Protein AF-A0A2V7JZN0-F1 (afdb_monomer_lite)

Foldseek 3Di:
DVVVVVLVVVLVVLLVVQVVPDPPPLVVSLVVSLVVSCVVCVVVDPPDDVVVCVVVVVVSSVVSVVVVVVVVVVQVVPDDDPDDDFADPVNVVVQVVQCPPVQLVLLQKGWDGAHNQLQKTKIKRFQDPSQADPVGFGDPSSQCSNCPCRVQVSLCSNQDDQKHKDWDDKDWADPDTHNGMDMFMHGDDPVNSVVLVVVCVPDQKDWDWDWDDDPNGTTMTTIMMMGGD

Radius of gyration: 22.26 Å; chains: 1; bounding box: 62×52×46 Å

Sequence (229 aa):
MFAGAIAGSLGGVLFLVVGRFLPARIWLRGLVFAGVCYVLATPGFRPARPLVFALFGPPFVAYALALATADEYLVRGRRSSIPSGPESWATRLTRWRFNFFPAYRGTGARITYIRHDWSEVHIRLPLSWRTRNYVGTIFGGSMYGAVDPVYMVMLIKLLGPGYAVWDKAAAVRFRRPGRSTLQAVFAIDAGTVAAIRDELARVPAVARDHRQDGVHRPARAERLTVLRA

Secondary structure (DSSP, 8-state):
-HHHHHHHHHHHHHHHHHTTTS-S-HHHHHHHHHHHHHHHHGGG-SS--HHHHHHHHHHHHHHHHHHHHHHHHHHHT--S-----S--HHHHHHHHHHHH-HHHHHTT-EEEEE-TTSSEEEEEE---TTTB-TTSSB-HHHHHHHHHHHHHHHHHHHH-TTEEEEEEEEEEE--S---S-EEEEEE--HHHHHHHHHHHTTSSEEEEEEEE--TTS-EEEEEEEEEE-

Structure (mmCIF, N/CA/C/O backbone):
data_AF-A0A2V7JZN0-F1
#
_entry.id   AF-A0A2V7JZN0-F1
#
loop_
_atom_site.group_PDB
_atom_site.id
_atom_site.type_symbol
_atom_site.label_atom_id
_atom_site.label_alt_id
_atom_site.label_comp_id
_atom_site.label_asym_id
_atom_site.label_entity_id
_atom_site.label_seq_id
_atom_site.pdbx_PDB_ins_code
_atom_site.Cartn_x
_atom_site.Cartn_y
_atom_site.Cartn_z
_atom_site.occupancy
_atom_site.B_iso_or_equiv
_atom_site.auth_seq_id
_atom_site.auth_comp_id
_atom_site.auth_asym_id
_atom_site.auth_atom_id
_atom_site.pdbx_PDB_model_num
ATOM 1 N N . MET A 1 1 ? 36.171 11.474 8.280 1.00 45.59 1 MET A N 1
ATOM 2 C CA . MET A 1 1 ? 35.230 10.437 7.787 1.00 45.59 1 MET A CA 1
ATOM 3 C C . MET A 1 1 ? 33.750 10.749 8.051 1.00 45.59 1 MET A C 1
ATOM 5 O O . MET A 1 1 ? 32.936 10.409 7.206 1.00 45.59 1 MET A O 1
ATOM 9 N N . PHE A 1 2 ? 33.375 11.455 9.128 1.00 41.50 2 PHE A N 1
ATOM 10 C CA . PHE A 1 2 ? 31.964 11.794 9.409 1.00 41.50 2 PHE A CA 1
ATOM 11 C C . PHE A 1 2 ? 31.324 12.825 8.456 1.00 41.50 2 PHE A C 1
ATOM 13 O O . PHE A 1 2 ? 30.151 12.694 8.119 1.00 41.50 2 PHE A O 1
ATOM 20 N N . ALA A 1 3 ? 32.087 13.803 7.955 1.00 45.44 3 ALA A N 1
ATOM 21 C CA . ALA A 1 3 ? 31.555 14.835 7.056 1.00 45.44 3 ALA A CA 1
ATOM 22 C C . ALA A 1 3 ? 31.040 14.269 5.715 1.00 45.44 3 ALA A C 1
ATOM 24 O O . ALA A 1 3 ? 30.003 14.702 5.221 1.00 45.44 3 ALA A O 1
ATOM 25 N N . GLY A 1 4 ? 31.713 13.252 5.161 1.00 45.06 4 GLY A N 1
ATOM 26 C CA . GLY A 1 4 ? 31.308 12.607 3.905 1.00 45.06 4 GLY A CA 1
ATOM 27 C C . GLY A 1 4 ? 30.030 11.771 4.033 1.00 45.06 4 GLY A C 1
ATOM 28 O O . GLY A 1 4 ? 29.196 11.787 3.134 1.00 45.06 4 GLY A O 1
ATOM 29 N N . ALA A 1 5 ? 29.828 11.101 5.172 1.00 47.41 5 ALA A N 1
ATOM 30 C CA . ALA A 1 5 ? 28.623 10.309 5.434 1.00 47.41 5 ALA A CA 1
ATOM 31 C C . ALA A 1 5 ? 27.380 11.193 5.638 1.00 47.41 5 ALA A C 1
ATOM 33 O O . ALA A 1 5 ? 26.296 10.872 5.148 1.00 47.41 5 ALA A O 1
ATOM 34 N N . ILE A 1 6 ? 27.544 12.338 6.309 1.00 55.78 6 ILE A N 1
ATOM 35 C CA . ILE A 1 6 ? 26.480 13.335 6.492 1.00 55.78 6 ILE A CA 1
ATOM 36 C C . ILE A 1 6 ? 26.140 14.001 5.151 1.00 55.78 6 ILE A C 1
ATOM 38 O O . ILE A 1 6 ? 24.966 14.089 4.796 1.00 55.78 6 ILE A O 1
ATOM 42 N N . ALA A 1 7 ? 27.150 14.380 4.359 1.00 56.41 7 ALA A N 1
ATOM 43 C CA . ALA A 1 7 ? 26.957 14.945 3.023 1.00 56.41 7 ALA A CA 1
ATOM 44 C C . ALA A 1 7 ? 26.289 13.953 2.052 1.00 56.41 7 ALA A C 1
ATOM 46 O O . ALA A 1 7 ? 25.385 14.337 1.314 1.00 56.41 7 ALA A O 1
ATOM 47 N N . GLY A 1 8 ? 26.668 12.670 2.091 1.00 55.50 8 GLY A N 1
ATOM 48 C CA . GLY A 1 8 ? 26.039 11.615 1.290 1.00 55.50 8 GLY A CA 1
ATOM 49 C C . GLY A 1 8 ? 24.591 11.336 1.699 1.00 55.50 8 GLY A C 1
ATOM 50 O O . GLY A 1 8 ? 23.728 11.178 0.838 1.00 55.50 8 GLY A O 1
ATOM 51 N N . SER A 1 9 ? 24.293 11.356 3.002 1.00 62.50 9 SER A N 1
ATOM 52 C CA . SER A 1 9 ? 22.931 11.160 3.524 1.00 62.50 9 SER A CA 1
ATOM 53 C C . SER A 1 9 ? 22.009 12.330 3.164 1.00 62.50 9 SER A C 1
ATOM 55 O O . SER A 1 9 ? 20.892 12.118 2.692 1.00 62.50 9 SER A O 1
ATOM 57 N N . LEU A 1 10 ? 22.491 13.569 3.320 1.00 66.56 10 LEU A N 1
ATOM 58 C CA . LEU A 1 10 ? 21.772 14.779 2.908 1.00 66.56 10 LEU A CA 1
ATOM 59 C C . LEU A 1 10 ? 21.599 14.837 1.385 1.00 66.56 10 LEU A C 1
ATOM 61 O O . LEU A 1 10 ? 20.517 15.172 0.908 1.00 66.56 10 LEU A O 1
ATOM 65 N N . GLY A 1 11 ? 22.623 14.438 0.628 1.00 63.66 11 GLY A N 1
ATOM 66 C CA . GLY A 1 11 ? 22.571 14.315 -0.826 1.00 63.66 11 GLY A CA 1
ATOM 67 C C . GLY A 1 11 ? 21.543 13.281 -1.292 1.00 63.66 11 GLY A C 1
ATOM 68 O O . GLY A 1 11 ? 20.708 13.579 -2.137 1.00 63.66 11 GLY A O 1
ATOM 69 N N . GLY A 1 12 ? 21.513 12.089 -0.694 1.00 63.09 12 GLY A N 1
ATOM 70 C CA . GLY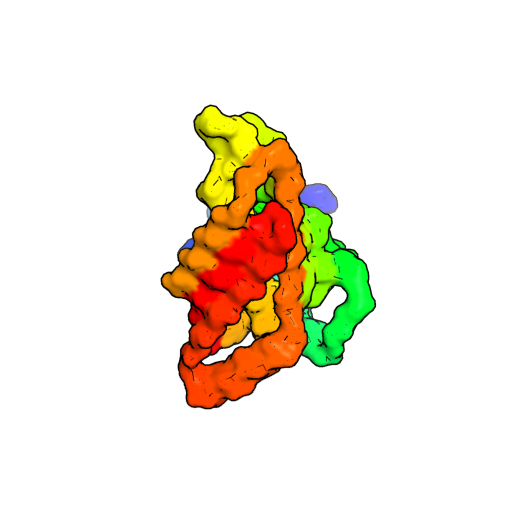 A 1 12 ? 20.521 11.063 -1.027 1.00 63.09 12 GLY A CA 1
ATOM 71 C C . GLY A 1 12 ? 19.082 11.514 -0.754 1.00 63.09 12 GLY A C 1
ATOM 72 O O . GLY A 1 12 ? 18.197 11.313 -1.587 1.00 63.09 12 GLY A O 1
ATOM 73 N N . VAL A 1 13 ? 18.842 12.188 0.377 1.00 70.19 13 VAL A N 1
ATOM 74 C CA . VAL A 1 13 ? 17.525 12.763 0.706 1.00 70.19 13 VAL A CA 1
ATOM 75 C C . VAL A 1 13 ? 17.145 13.861 -0.287 1.00 70.19 13 VAL A C 1
ATOM 77 O O . VAL A 1 13 ? 16.025 13.867 -0.795 1.00 70.19 13 VAL A O 1
ATOM 80 N N . LEU A 1 14 ? 18.078 14.752 -0.618 1.00 68.81 14 LEU A N 1
ATOM 81 C CA . LEU A 1 14 ? 17.860 15.825 -1.581 1.00 68.81 14 LEU A CA 1
ATOM 82 C C . LEU A 1 14 ? 17.571 15.278 -2.990 1.00 68.81 14 LEU A C 1
ATOM 84 O O . LEU A 1 14 ? 16.640 15.750 -3.637 1.00 68.81 14 LEU A O 1
ATOM 88 N N . PHE A 1 15 ? 18.276 14.234 -3.436 1.00 66.06 15 PHE A N 1
ATOM 89 C CA . PHE A 1 15 ? 18.008 13.554 -4.708 1.00 66.06 15 PHE A CA 1
ATOM 90 C C . PHE A 1 15 ? 16.605 12.932 -4.740 1.00 66.06 15 PHE A C 1
ATOM 92 O O . PHE A 1 15 ? 15.886 13.076 -5.729 1.00 66.06 15 PHE A O 1
ATOM 99 N N . LEU A 1 16 ? 16.174 12.292 -3.646 1.00 65.38 16 LEU A N 1
ATOM 100 C CA . LEU A 1 16 ? 14.829 11.718 -3.524 1.00 65.38 16 LEU A CA 1
ATOM 101 C C . LEU A 1 16 ? 13.725 12.787 -3.527 1.00 65.38 16 LEU A C 1
ATOM 103 O O . LEU A 1 16 ? 12.652 12.556 -4.086 1.00 65.38 16 LEU A O 1
ATOM 107 N N . VAL A 1 17 ? 13.973 13.949 -2.916 1.00 70.06 17 VAL A N 1
ATOM 108 C CA . VAL A 1 17 ? 13.022 15.072 -2.873 1.00 70.06 17 VAL A CA 1
ATOM 109 C C . VAL A 1 17 ? 12.923 15.755 -4.237 1.00 70.06 17 VAL A C 1
ATOM 111 O O . VAL A 1 17 ? 11.819 15.922 -4.752 1.00 70.06 17 VAL A O 1
ATOM 114 N N . VAL A 1 18 ? 14.060 16.085 -4.852 1.00 64.44 18 VAL A N 1
ATOM 115 C CA . VAL A 1 18 ? 14.134 16.713 -6.181 1.00 64.44 18 VAL A CA 1
ATOM 116 C C . VAL A 1 18 ? 13.572 15.770 -7.250 1.00 64.44 18 VAL A C 1
ATOM 118 O O . VAL A 1 18 ? 12.735 16.166 -8.059 1.00 64.44 18 VAL A O 1
ATOM 121 N N . GLY A 1 19 ? 13.915 14.481 -7.196 1.00 62.19 19 GLY A N 1
ATOM 122 C CA . GLY A 1 19 ? 13.407 13.456 -8.110 1.00 62.19 19 GLY A CA 1
ATOM 123 C C . GLY A 1 19 ? 11.888 13.254 -8.067 1.00 62.19 19 GLY A C 1
ATOM 124 O O . GLY A 1 19 ? 11.337 12.666 -8.997 1.00 62.19 19 GLY A O 1
ATOM 125 N N . ARG A 1 20 ? 11.195 13.760 -7.036 1.00 70.06 20 ARG A N 1
ATOM 126 C CA . ARG A 1 20 ? 9.732 13.672 -6.913 1.00 70.06 20 ARG A CA 1
ATOM 127 C C . ARG A 1 20 ? 8.978 14.653 -7.813 1.00 70.06 20 ARG A C 1
ATOM 129 O O . ARG A 1 20 ? 7.807 14.417 -8.087 1.00 70.06 20 ARG A O 1
ATOM 136 N N . PHE A 1 21 ? 9.648 15.706 -8.284 1.00 65.00 21 PHE A N 1
ATOM 137 C CA . PHE A 1 21 ? 9.061 16.757 -9.124 1.00 65.00 21 PHE A CA 1
ATOM 138 C C . PHE A 1 21 ? 9.584 16.755 -10.565 1.00 65.00 21 PHE A C 1
ATOM 140 O O . PHE A 1 21 ? 9.087 17.511 -11.395 1.00 65.00 21 PHE A O 1
ATOM 147 N N . LEU A 1 22 ? 10.568 15.905 -10.881 1.00 62.22 22 LEU A N 1
ATOM 148 C CA . LEU A 1 22 ? 11.155 15.818 -12.217 1.00 62.22 22 LEU A CA 1
ATOM 149 C C . LEU A 1 22 ? 10.677 14.589 -13.006 1.00 62.22 22 LEU A C 1
ATOM 151 O O . LEU A 1 22 ? 10.503 13.510 -12.422 1.00 62.22 22 LEU A O 1
ATOM 155 N N . PRO A 1 23 ? 10.529 14.714 -14.342 1.00 55.12 23 PRO A N 1
ATOM 156 C CA . PRO A 1 23 ? 10.111 13.620 -15.219 1.00 55.12 23 PRO A CA 1
ATOM 157 C C . PRO A 1 23 ? 11.056 12.413 -15.118 1.00 55.12 23 PRO A C 1
ATOM 159 O O . PRO A 1 23 ? 12.195 12.530 -14.663 1.00 55.12 23 PRO A O 1
ATOM 162 N N . ALA A 1 24 ? 10.598 11.237 -15.560 1.00 60.12 24 ALA A N 1
ATOM 163 C CA . ALA A 1 24 ? 11.295 9.947 -15.423 1.00 60.12 24 ALA A CA 1
ATOM 164 C C . ALA A 1 24 ? 12.644 9.832 -16.178 1.00 60.12 24 ALA A C 1
ATOM 166 O O . ALA A 1 24 ? 13.240 8.760 -16.230 1.00 60.12 24 ALA A O 1
ATOM 167 N N . ARG A 1 25 ? 13.159 10.925 -16.758 1.00 67.25 25 ARG A N 1
ATOM 168 C CA . ARG A 1 25 ? 14.448 10.954 -17.460 1.00 67.25 25 ARG A CA 1
ATOM 169 C C . ARG A 1 25 ? 15.590 11.064 -16.447 1.00 67.25 25 ARG A C 1
ATOM 171 O O . ARG A 1 25 ? 15.831 12.124 -15.872 1.00 67.25 25 ARG A O 1
ATOM 178 N N . ILE A 1 26 ? 16.299 9.956 -16.246 1.00 57.56 26 ILE A N 1
ATOM 179 C CA . ILE A 1 26 ? 17.283 9.770 -15.167 1.00 57.56 26 ILE A CA 1
ATOM 180 C C . ILE A 1 26 ? 18.464 10.757 -15.218 1.00 57.56 26 ILE A C 1
ATOM 182 O O . ILE A 1 26 ? 18.880 11.277 -14.184 1.00 57.56 26 ILE A O 1
ATOM 186 N N . TRP A 1 27 ? 18.919 11.115 -16.422 1.00 60.09 27 TRP A N 1
ATOM 187 C CA . TRP A 1 27 ? 19.993 12.092 -16.643 1.00 60.09 27 TRP A CA 1
ATOM 188 C C . TRP A 1 27 ? 19.624 13.509 -16.187 1.00 60.09 27 TRP A C 1
ATOM 190 O O . TRP A 1 27 ? 20.458 14.222 -15.634 1.00 60.09 27 TRP A O 1
ATOM 200 N N . LEU A 1 28 ? 18.354 13.900 -16.343 1.00 65.06 28 LEU A N 1
ATOM 201 C CA . LEU A 1 28 ? 17.871 15.216 -15.923 1.00 65.06 28 LEU A CA 1
ATOM 202 C C . LEU A 1 28 ? 17.844 15.334 -14.393 1.00 65.06 28 LEU A C 1
ATOM 204 O O . LEU A 1 28 ? 18.218 16.364 -13.840 1.00 65.06 28 LEU A O 1
ATOM 208 N N . ARG A 1 29 ? 17.463 14.254 -13.698 1.00 64.12 29 ARG A N 1
ATOM 209 C CA . ARG A 1 29 ? 17.488 14.189 -12.228 1.00 64.12 29 ARG A CA 1
ATOM 210 C C . ARG A 1 29 ? 18.912 14.305 -11.683 1.00 64.12 29 ARG A C 1
ATOM 212 O O . ARG A 1 29 ? 19.124 15.027 -10.713 1.00 64.12 29 ARG A O 1
ATOM 219 N N . GLY A 1 30 ? 19.875 13.649 -12.335 1.00 64.56 30 GLY A N 1
ATOM 220 C CA . GLY A 1 30 ? 21.299 13.762 -12.003 1.00 64.56 30 GLY A CA 1
ATOM 221 C C . GLY A 1 30 ? 21.841 15.185 -12.170 1.00 64.56 30 GLY A C 1
ATOM 222 O O . GLY A 1 30 ? 22.481 15.700 -11.257 1.00 64.56 30 GLY A O 1
ATOM 223 N N . LEU A 1 31 ? 21.525 15.849 -13.289 1.00 67.56 31 LEU A N 1
ATOM 224 C CA . LEU A 1 31 ? 21.956 17.228 -13.563 1.00 67.56 31 LEU A CA 1
ATOM 225 C C . LEU A 1 31 ? 21.383 18.238 -12.563 1.00 67.56 31 LEU A C 1
ATOM 227 O O . LEU A 1 31 ? 22.120 19.071 -12.036 1.00 67.56 31 LEU A O 1
ATOM 231 N N . VAL A 1 32 ? 20.083 18.154 -12.265 1.00 67.75 32 VAL A N 1
ATOM 232 C CA . VAL A 1 32 ? 19.443 19.080 -11.318 1.00 67.75 32 VAL A CA 1
ATOM 233 C C . VAL A 1 32 ? 19.965 18.866 -9.902 1.00 67.75 32 VAL A C 1
ATOM 235 O O . VAL A 1 32 ? 20.265 19.834 -9.209 1.00 67.75 32 VAL A O 1
ATOM 238 N N . PHE A 1 33 ? 20.149 17.616 -9.478 1.00 69.50 33 PHE A N 1
ATOM 239 C CA . PHE A 1 33 ? 20.752 17.317 -8.183 1.00 69.50 33 PHE A CA 1
ATOM 240 C C . PHE A 1 33 ? 22.180 17.866 -8.055 1.00 69.50 33 PHE A C 1
ATOM 242 O O . PHE A 1 33 ? 22.490 18.523 -7.061 1.00 69.50 33 PHE A O 1
ATOM 249 N N . ALA A 1 34 ? 23.019 17.673 -9.079 1.00 65.56 34 ALA A N 1
ATOM 250 C CA . ALA A 1 34 ? 24.371 18.227 -9.113 1.00 65.56 34 ALA A CA 1
ATOM 251 C C . ALA A 1 34 ? 24.366 19.764 -9.016 1.00 65.56 34 ALA A C 1
ATOM 253 O O . ALA A 1 34 ? 25.145 20.334 -8.251 1.00 65.56 34 ALA A O 1
ATOM 254 N N . GLY A 1 35 ? 23.442 20.431 -9.718 1.00 68.50 35 GLY A N 1
ATOM 255 C CA . GLY A 1 35 ? 23.261 21.883 -9.642 1.00 68.50 35 GLY A CA 1
ATOM 256 C C . GLY A 1 35 ? 22.852 22.373 -8.248 1.00 68.50 35 GLY A C 1
ATOM 257 O O . GLY A 1 35 ? 23.419 23.340 -7.745 1.00 68.50 35 GLY A O 1
ATOM 258 N N . VAL A 1 36 ? 21.920 21.686 -7.579 1.00 70.44 36 VAL A N 1
ATOM 259 C CA . VAL A 1 36 ? 21.480 22.069 -6.225 1.00 70.44 36 VAL A CA 1
ATOM 260 C C . VAL A 1 36 ? 22.587 21.843 -5.192 1.00 70.44 36 VAL A C 1
ATOM 262 O O . VAL A 1 36 ? 22.834 22.716 -4.361 1.00 70.44 36 VAL A O 1
ATOM 265 N N . CYS A 1 37 ? 23.299 20.714 -5.258 1.00 66.62 37 CYS A N 1
ATOM 266 C CA . CYS A 1 37 ? 24.458 20.465 -4.396 1.00 66.62 37 CYS A CA 1
ATOM 267 C C . CYS A 1 37 ? 25.550 21.525 -4.584 1.00 66.62 37 CYS A C 1
ATOM 269 O O . CYS A 1 37 ? 26.147 21.957 -3.600 1.00 66.62 37 CYS A O 1
ATOM 271 N N . TYR A 1 38 ? 25.777 21.978 -5.820 1.00 67.38 38 TYR A N 1
ATOM 272 C CA . TYR A 1 38 ? 26.733 23.041 -6.115 1.00 67.38 38 TYR A CA 1
ATOM 273 C C . TYR A 1 38 ? 26.340 24.365 -5.451 1.00 67.38 38 TYR A C 1
ATOM 275 O O . TYR A 1 38 ? 27.145 24.925 -4.710 1.00 67.38 38 TYR A O 1
ATOM 283 N N . VAL A 1 39 ? 25.091 24.812 -5.629 1.00 67.00 39 VAL A N 1
ATOM 284 C CA . VAL A 1 39 ? 24.577 26.061 -5.035 1.00 67.00 39 VAL A CA 1
ATOM 285 C C . VAL A 1 39 ? 24.638 26.031 -3.503 1.00 67.00 39 VAL A C 1
ATOM 287 O O . VAL A 1 39 ? 25.020 27.019 -2.874 1.00 67.00 39 VAL A O 1
ATOM 290 N N . LEU A 1 40 ? 24.315 24.889 -2.893 1.00 66.31 40 LEU A N 1
ATOM 291 C CA . LEU A 1 40 ? 24.383 24.713 -1.440 1.00 66.31 40 LEU A CA 1
ATOM 292 C C . LEU A 1 40 ? 25.822 24.662 -0.905 1.00 66.31 40 LEU A C 1
ATOM 294 O O . LEU A 1 40 ? 26.059 25.088 0.222 1.00 66.31 40 LEU A O 1
ATOM 298 N N . ALA A 1 41 ? 26.785 24.172 -1.692 1.00 63.06 41 ALA A N 1
ATOM 299 C CA . ALA A 1 41 ? 28.191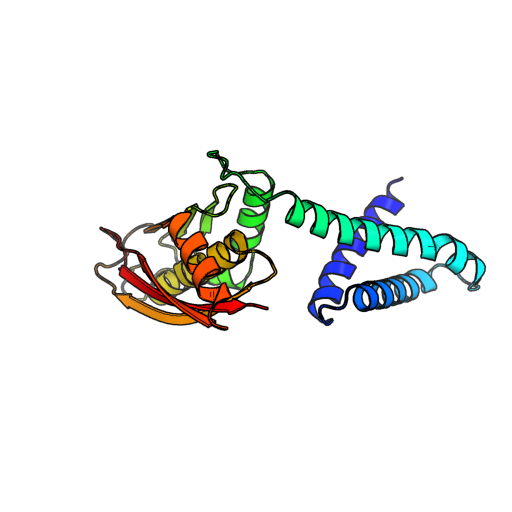 24.091 -1.293 1.00 63.06 41 ALA A CA 1
ATOM 300 C C . ALA A 1 41 ? 28.971 25.400 -1.532 1.00 63.06 41 ALA A C 1
ATOM 302 O O . ALA A 1 41 ? 29.955 25.664 -0.839 1.00 63.06 41 ALA A O 1
ATOM 303 N N . THR A 1 42 ? 28.537 26.250 -2.472 1.00 58.78 42 THR A N 1
ATOM 304 C CA . THR A 1 42 ? 29.224 27.505 -2.837 1.00 58.78 42 THR A CA 1
ATOM 305 C C . THR A 1 42 ? 29.448 28.545 -1.723 1.00 58.78 42 THR A C 1
ATOM 307 O O . THR A 1 42 ? 30.461 29.243 -1.804 1.00 58.78 42 THR A O 1
ATOM 310 N N . PRO A 1 43 ? 28.615 28.694 -0.670 1.00 56.62 43 PRO A N 1
ATOM 311 C CA . PRO A 1 43 ? 28.853 29.708 0.362 1.00 56.62 43 PRO A CA 1
ATOM 312 C C . PRO A 1 43 ? 30.119 29.463 1.199 1.00 56.62 43 PRO A C 1
ATOM 314 O O . PRO A 1 43 ? 30.644 30.408 1.781 1.00 56.62 43 PRO A O 1
ATOM 317 N N . GLY A 1 44 ? 30.620 28.220 1.254 1.00 57.12 44 GLY A N 1
ATOM 318 C CA . GLY A 1 44 ? 31.783 27.834 2.064 1.00 57.12 44 GLY A CA 1
ATOM 319 C C . GLY A 1 44 ? 33.147 27.983 1.377 1.00 57.12 44 GLY A C 1
ATOM 320 O O . GLY A 1 44 ? 34.171 27.860 2.041 1.00 57.12 44 GLY A O 1
ATOM 321 N N . PHE A 1 45 ? 33.186 28.257 0.068 1.00 54.84 45 PHE A N 1
ATOM 322 C CA . PHE A 1 45 ? 34.422 28.294 -0.723 1.00 54.84 45 PHE A CA 1
ATOM 323 C C . PHE A 1 45 ? 34.545 29.622 -1.477 1.00 54.84 45 PHE A C 1
ATOM 325 O O . PHE A 1 45 ? 34.202 29.723 -2.655 1.00 54.84 45 PHE A O 1
ATOM 332 N N . ARG A 1 46 ? 35.038 30.664 -0.797 1.00 56.03 46 ARG A N 1
ATOM 333 C CA . ARG A 1 46 ? 35.440 31.923 -1.444 1.00 56.03 46 ARG A CA 1
ATOM 334 C C . ARG A 1 46 ? 36.971 32.055 -1.436 1.00 56.03 46 ARG A C 1
ATOM 336 O O . ARG A 1 46 ? 37.555 31.919 -0.363 1.00 56.03 46 ARG A O 1
ATOM 343 N N . PRO A 1 47 ? 37.623 32.347 -2.581 1.00 54.81 47 PRO A N 1
ATOM 344 C CA . PRO A 1 47 ? 37.046 32.532 -3.919 1.00 54.81 47 PRO A CA 1
ATOM 345 C C . PRO A 1 47 ? 36.691 31.200 -4.610 1.00 54.81 47 PRO A C 1
ATOM 347 O O . PRO A 1 47 ? 37.336 30.176 -4.381 1.00 54.81 47 PRO A O 1
ATOM 350 N N . ALA A 1 48 ? 35.678 31.226 -5.483 1.00 55.19 48 ALA A N 1
ATOM 351 C CA . ALA A 1 48 ? 35.248 30.064 -6.257 1.00 55.19 48 ALA A CA 1
ATOM 352 C C . ALA A 1 48 ? 36.361 29.626 -7.224 1.00 55.19 48 ALA A C 1
ATOM 354 O O . ALA A 1 48 ? 36.743 30.370 -8.125 1.00 55.19 48 ALA A O 1
ATOM 355 N N . ARG A 1 49 ? 36.897 28.415 -7.035 1.00 63.31 49 ARG A N 1
ATOM 356 C CA . ARG A 1 49 ? 37.901 27.824 -7.930 1.00 63.31 49 ARG A CA 1
ATOM 357 C C . ARG A 1 49 ? 37.224 26.759 -8.806 1.00 63.31 49 ARG A C 1
ATOM 359 O O . ARG A 1 49 ? 36.824 25.731 -8.259 1.00 63.31 49 ARG A O 1
ATOM 366 N N . PRO A 1 50 ? 37.133 26.930 -10.140 1.00 57.84 50 PRO A N 1
ATOM 367 C CA . PRO A 1 50 ? 36.512 25.944 -11.043 1.00 57.84 50 PRO A CA 1
ATOM 368 C C . PRO A 1 50 ? 37.196 24.563 -11.001 1.00 57.84 50 PRO A C 1
ATOM 370 O O . PRO A 1 50 ? 36.598 23.547 -11.339 1.00 57.84 50 PRO A O 1
ATOM 373 N N . LEU A 1 51 ? 38.428 24.503 -10.491 1.00 59.22 51 LEU A N 1
ATOM 374 C CA . LEU A 1 51 ? 39.189 23.273 -10.266 1.00 59.22 51 LEU A CA 1
ATOM 375 C C . LEU A 1 51 ? 38.569 22.374 -9.172 1.00 59.22 51 LEU A C 1
ATOM 377 O O . LEU A 1 51 ? 38.613 21.153 -9.277 1.00 59.22 51 LEU A O 1
ATOM 381 N N . VAL A 1 52 ? 37.910 22.957 -8.162 1.00 56.03 52 VAL A N 1
ATOM 382 C CA . VAL A 1 52 ? 37.173 22.198 -7.131 1.00 56.03 52 VAL A CA 1
ATOM 383 C C . VAL A 1 52 ? 35.938 21.529 -7.744 1.00 56.03 52 VAL A C 1
ATOM 385 O O . VAL A 1 52 ? 35.616 20.391 -7.416 1.00 56.03 52 VAL A O 1
ATOM 388 N N . PHE A 1 53 ? 35.284 22.184 -8.704 1.00 55.00 53 PHE A N 1
ATOM 389 C CA . PHE A 1 53 ? 34.153 21.610 -9.432 1.00 55.00 53 PHE A CA 1
ATOM 390 C C . PHE A 1 53 ? 34.570 20.396 -10.274 1.00 55.00 53 PHE A C 1
ATOM 392 O O . PHE A 1 53 ? 33.911 19.358 -10.228 1.00 55.00 53 PHE A O 1
ATOM 399 N N . ALA A 1 54 ? 35.702 20.496 -10.977 1.00 61.28 54 ALA A N 1
ATOM 400 C CA . ALA A 1 54 ? 36.256 19.391 -11.757 1.00 61.28 54 ALA A CA 1
ATOM 401 C C . ALA A 1 54 ? 36.660 18.190 -10.881 1.00 61.28 54 ALA A C 1
ATOM 403 O O . ALA A 1 54 ? 36.518 17.047 -11.308 1.00 61.28 54 ALA A O 1
ATOM 404 N N . LEU A 1 55 ? 37.118 18.439 -9.648 1.00 60.81 55 LEU A N 1
ATOM 405 C CA . LEU A 1 55 ? 37.561 17.388 -8.731 1.00 60.81 55 LEU A CA 1
ATOM 406 C C . LEU A 1 55 ? 36.396 16.653 -8.046 1.00 60.81 55 LEU A C 1
ATOM 408 O O . LEU A 1 55 ? 36.461 15.442 -7.852 1.00 60.81 55 LEU A O 1
ATOM 412 N N . PHE A 1 56 ? 35.324 17.367 -7.685 1.00 57.66 56 PHE A N 1
ATOM 413 C CA . PHE A 1 56 ? 34.208 16.793 -6.923 1.00 57.66 56 PHE A CA 1
ATOM 414 C C . PHE A 1 56 ? 32.991 16.412 -7.778 1.00 57.66 56 PHE A C 1
ATOM 416 O O . PHE A 1 56 ? 32.241 15.525 -7.379 1.00 57.66 56 PHE A O 1
ATOM 423 N N . GLY A 1 57 ? 32.797 16.999 -8.963 1.00 63.19 57 GLY A N 1
ATOM 424 C CA . GLY A 1 57 ? 31.680 16.673 -9.860 1.00 63.19 57 GLY A CA 1
ATOM 425 C C . GLY A 1 57 ? 31.610 15.193 -10.280 1.00 63.19 57 GLY A C 1
ATOM 426 O O . GLY A 1 57 ? 30.550 14.578 -10.122 1.00 63.19 57 GLY A O 1
ATOM 427 N N . PRO A 1 58 ? 32.710 14.577 -10.757 1.00 73.12 58 PRO A N 1
ATOM 428 C CA . PRO A 1 58 ? 32.691 13.189 -11.218 1.00 73.12 58 PRO A CA 1
ATOM 429 C C . PRO A 1 58 ? 32.306 12.162 -10.131 1.00 73.12 58 PRO A C 1
ATOM 431 O O . PRO A 1 58 ? 31.465 11.311 -10.423 1.00 73.12 58 PRO A O 1
ATOM 434 N N . PRO A 1 59 ? 32.792 12.244 -8.871 1.00 63.03 59 PRO A N 1
ATOM 435 C CA . PRO A 1 59 ? 32.312 11.397 -7.772 1.00 63.03 59 PRO A CA 1
ATOM 436 C C . PRO A 1 59 ? 30.808 11.507 -7.489 1.00 63.03 59 PRO A C 1
ATOM 438 O O . PRO A 1 59 ? 30.166 10.493 -7.223 1.00 63.03 59 PRO A O 1
ATOM 441 N N . PHE A 1 60 ? 30.221 12.709 -7.566 1.00 60.28 60 PHE A N 1
ATOM 442 C CA . PHE A 1 60 ? 28.778 12.898 -7.357 1.00 60.28 60 PHE A CA 1
ATOM 443 C C . PHE A 1 60 ? 27.948 12.302 -8.499 1.00 60.28 60 PHE A C 1
ATOM 445 O O . PHE A 1 60 ? 26.916 11.678 -8.247 1.00 60.28 60 PHE A O 1
ATOM 452 N N . VAL A 1 61 ? 28.417 12.433 -9.744 1.00 66.38 61 VAL A N 1
ATOM 453 C CA . VAL A 1 61 ? 27.788 11.799 -10.914 1.00 66.38 61 VAL A CA 1
ATOM 454 C C . VAL A 1 61 ? 27.913 10.275 -10.839 1.00 66.38 61 VAL A C 1
ATOM 456 O O . VAL A 1 61 ? 26.925 9.574 -11.046 1.00 66.38 61 VAL A O 1
ATOM 459 N N . ALA A 1 62 ? 29.085 9.755 -10.466 1.00 71.25 62 ALA A N 1
ATOM 460 C CA . ALA A 1 62 ? 29.309 8.326 -10.268 1.00 71.25 62 ALA A CA 1
ATOM 461 C C . ALA A 1 62 ? 28.440 7.760 -9.134 1.00 71.25 62 ALA A C 1
ATOM 463 O O . ALA A 1 62 ? 27.856 6.693 -9.291 1.00 71.25 62 ALA A O 1
ATOM 464 N N . TYR A 1 63 ? 28.284 8.489 -8.025 1.00 63.12 63 TYR A N 1
ATOM 465 C CA . TYR A 1 63 ? 27.411 8.096 -6.917 1.00 63.12 63 TYR A CA 1
ATOM 466 C C . TYR A 1 63 ? 25.928 8.086 -7.317 1.00 63.12 63 TYR A C 1
ATOM 468 O O . TYR A 1 63 ? 25.205 7.143 -6.995 1.00 63.12 63 TYR A O 1
ATOM 476 N N . ALA A 1 64 ? 25.475 9.090 -8.075 1.00 56.56 64 ALA A N 1
ATOM 477 C CA . ALA A 1 64 ? 24.114 9.131 -8.607 1.00 56.56 64 ALA A CA 1
ATOM 478 C C . ALA A 1 64 ? 23.848 7.988 -9.604 1.00 56.56 64 ALA A C 1
ATOM 480 O O . ALA A 1 64 ? 22.796 7.352 -9.540 1.00 56.56 64 ALA A O 1
ATOM 481 N N . LEU A 1 65 ? 24.811 7.677 -10.480 1.00 66.44 65 LEU A N 1
ATOM 482 C CA . LEU A 1 65 ? 24.748 6.532 -11.394 1.00 66.44 65 LEU A CA 1
ATOM 483 C C . LEU A 1 65 ? 24.796 5.193 -10.642 1.00 66.44 65 LEU A C 1
ATOM 485 O O . LEU A 1 65 ? 24.069 4.272 -11.001 1.00 66.44 65 LEU A O 1
ATOM 489 N N . ALA A 1 66 ? 25.587 5.077 -9.575 1.00 67.94 66 ALA A N 1
ATOM 490 C CA . ALA A 1 66 ? 25.653 3.880 -8.737 1.00 67.94 66 ALA A CA 1
ATOM 491 C C . ALA A 1 66 ? 24.334 3.629 -7.988 1.00 67.94 66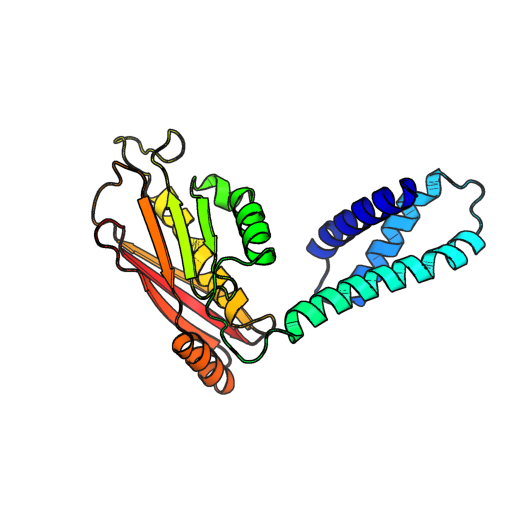 ALA A C 1
ATOM 493 O O . ALA A 1 66 ? 23.857 2.501 -7.945 1.00 67.94 66 ALA A O 1
ATOM 494 N N . LEU A 1 67 ? 23.694 4.673 -7.450 1.00 60.19 67 LEU A N 1
ATOM 495 C CA . LEU A 1 67 ? 22.366 4.555 -6.837 1.00 60.19 67 LEU A CA 1
ATOM 496 C C . LEU A 1 67 ? 21.281 4.220 -7.869 1.00 60.19 67 LEU A C 1
ATOM 498 O O . LEU A 1 67 ? 20.411 3.397 -7.594 1.00 60.19 67 LEU A O 1
ATOM 502 N N . ALA A 1 68 ? 21.349 4.822 -9.057 1.00 55.78 68 ALA A N 1
ATOM 503 C CA . ALA A 1 68 ? 20.431 4.540 -10.156 1.00 55.78 68 ALA A CA 1
ATOM 504 C C . ALA A 1 68 ? 20.554 3.093 -10.661 1.00 55.78 68 ALA A C 1
ATOM 506 O O . ALA A 1 68 ? 19.550 2.406 -10.834 1.00 55.78 68 ALA A O 1
ATOM 507 N N . THR A 1 69 ? 21.782 2.609 -10.844 1.00 58.22 69 THR A N 1
ATOM 508 C CA . THR A 1 69 ? 22.047 1.230 -11.271 1.00 58.22 69 THR A CA 1
ATOM 509 C C . THR A 1 69 ? 21.759 0.226 -10.161 1.00 58.22 69 THR A C 1
ATOM 511 O O . THR A 1 69 ? 21.266 -0.851 -10.464 1.00 58.22 69 THR A O 1
ATOM 514 N N . ALA A 1 70 ? 21.974 0.556 -8.884 1.00 57.81 70 ALA A N 1
ATOM 515 C CA . ALA A 1 70 ? 21.592 -0.305 -7.762 1.00 57.81 70 ALA A CA 1
ATOM 516 C C . ALA A 1 70 ? 20.068 -0.487 -7.656 1.00 57.81 70 ALA A C 1
ATOM 518 O O . ALA A 1 70 ? 19.607 -1.599 -7.397 1.00 57.81 70 ALA A O 1
ATOM 519 N N . ASP A 1 71 ? 19.282 0.568 -7.900 1.00 48.94 71 ASP A N 1
ATOM 520 C CA . ASP A 1 71 ? 17.818 0.474 -7.991 1.00 48.94 71 ASP A CA 1
ATOM 521 C C . ASP A 1 71 ? 17.406 -0.431 -9.165 1.00 48.94 71 ASP A C 1
ATOM 523 O O . ASP A 1 71 ? 16.589 -1.339 -9.006 1.00 48.94 71 ASP A O 1
ATOM 527 N N . GLU A 1 72 ? 18.067 -0.286 -10.318 1.00 51.56 72 GLU A N 1
ATOM 528 C CA . GLU A 1 72 ? 17.828 -1.124 -11.496 1.00 51.56 72 GLU A CA 1
ATOM 529 C C . GLU A 1 72 ? 18.244 -2.593 -11.275 1.00 51.56 72 GLU A C 1
ATOM 531 O O . GLU A 1 72 ? 17.493 -3.504 -11.620 1.00 51.56 72 GLU A O 1
ATOM 536 N N . TYR A 1 73 ? 19.380 -2.854 -10.620 1.00 48.47 73 TYR A N 1
ATOM 537 C CA . TYR A 1 73 ? 19.863 -4.195 -10.261 1.00 48.47 73 TYR A CA 1
ATOM 538 C C . TYR A 1 73 ? 18.940 -4.893 -9.250 1.00 48.47 73 TYR A C 1
ATOM 540 O O . TYR A 1 73 ? 18.606 -6.067 -9.432 1.00 48.47 73 TYR A O 1
ATOM 548 N N . LEU A 1 74 ? 18.459 -4.179 -8.223 1.00 50.62 74 LEU A N 1
ATOM 549 C CA . LEU A 1 74 ? 17.486 -4.702 -7.252 1.00 50.62 74 LEU A CA 1
ATOM 550 C C . LEU A 1 74 ? 16.116 -5.002 -7.883 1.00 50.62 74 LEU A C 1
ATOM 552 O O . LEU A 1 74 ? 15.355 -5.835 -7.374 1.00 50.62 74 LEU A O 1
ATOM 556 N N . VAL A 1 75 ? 15.787 -4.330 -8.986 1.00 47.47 75 VAL A N 1
ATOM 557 C CA . VAL A 1 75 ? 14.572 -4.570 -9.773 1.00 47.47 75 VAL A CA 1
ATOM 558 C C . VAL A 1 75 ? 14.767 -5.723 -10.768 1.00 47.47 75 VAL A C 1
ATOM 560 O O . VAL A 1 75 ? 13.853 -6.530 -10.948 1.00 47.47 75 VAL A O 1
ATOM 563 N N . ARG A 1 76 ? 15.954 -5.860 -11.375 1.00 45.94 76 ARG A N 1
ATOM 564 C CA . ARG A 1 76 ? 16.262 -6.872 -12.404 1.00 45.94 76 ARG A CA 1
ATOM 565 C C . ARG A 1 76 ? 16.547 -8.262 -11.828 1.00 45.94 76 ARG A C 1
ATOM 567 O O . ARG A 1 76 ? 16.190 -9.251 -12.462 1.00 45.94 76 ARG A O 1
ATOM 574 N N . GLY A 1 77 ? 17.090 -8.347 -10.610 1.00 38.47 77 GLY A N 1
ATOM 575 C CA . GLY A 1 77 ? 17.371 -9.608 -9.905 1.00 38.47 77 GLY A CA 1
ATOM 576 C C . GLY A 1 77 ? 16.143 -10.352 -9.359 1.00 38.47 77 GLY A C 1
ATOM 577 O O . GLY A 1 77 ? 16.288 -11.401 -8.744 1.00 38.47 77 GLY A O 1
ATOM 578 N N . ARG A 1 78 ? 14.924 -9.835 -9.566 1.00 46.62 78 ARG A N 1
ATOM 579 C CA . ARG A 1 78 ? 13.674 -10.411 -9.038 1.00 46.62 78 ARG A CA 1
ATOM 580 C C . ARG A 1 78 ? 12.835 -11.114 -10.110 1.00 46.62 78 ARG A C 1
ATOM 582 O O . ARG A 1 78 ? 11.607 -11.054 -10.085 1.00 46.62 78 ARG A O 1
ATOM 589 N N . ARG A 1 79 ? 13.490 -11.744 -11.088 1.00 45.72 79 ARG A N 1
ATOM 590 C CA . ARG A 1 79 ? 12.836 -12.631 -12.059 1.00 45.72 79 ARG A CA 1
ATOM 591 C C . ARG A 1 79 ? 13.058 -14.089 -11.648 1.00 45.72 79 ARG A C 1
ATOM 593 O O . ARG A 1 79 ? 14.168 -14.472 -11.306 1.00 45.72 79 ARG A O 1
ATOM 600 N N . SER A 1 80 ? 11.974 -14.864 -11.716 1.00 47.12 80 SER A N 1
ATOM 601 C CA . SER A 1 80 ? 11.921 -16.339 -11.719 1.00 47.12 80 SER A CA 1
ATOM 602 C C . SER A 1 80 ? 12.390 -17.086 -10.463 1.00 47.12 80 SER A C 1
ATOM 604 O O . SER A 1 80 ? 13.424 -17.740 -10.429 1.00 47.12 80 SER A O 1
ATOM 606 N N . SER A 1 81 ? 11.550 -17.023 -9.439 1.00 39.97 81 SER A N 1
ATOM 607 C CA . SER A 1 81 ? 11.029 -18.120 -8.600 1.00 39.97 81 SER A CA 1
ATOM 608 C C . SER A 1 81 ? 10.301 -17.399 -7.476 1.00 39.97 81 SER A C 1
ATOM 610 O O . SER A 1 81 ? 10.837 -16.426 -6.964 1.00 39.97 81 SER A O 1
ATOM 612 N N . ILE A 1 82 ? 9.055 -17.750 -7.156 1.00 45.44 82 ILE A N 1
ATOM 613 C CA . ILE A 1 82 ? 8.403 -17.196 -5.963 1.00 45.44 82 ILE A CA 1
ATOM 614 C C . ILE A 1 82 ? 9.075 -17.907 -4.798 1.00 45.44 82 ILE A C 1
ATOM 616 O O . ILE A 1 82 ? 8.802 -19.094 -4.603 1.00 45.44 82 ILE A O 1
ATOM 620 N N . PRO A 1 83 ? 9.973 -17.264 -4.036 1.00 44.78 83 PRO A N 1
ATOM 621 C CA . PRO A 1 83 ? 10.426 -17.883 -2.814 1.00 44.78 83 PRO A CA 1
ATOM 622 C C . PRO A 1 83 ? 9.198 -17.961 -1.897 1.00 44.78 83 PRO A C 1
ATOM 624 O O . PRO A 1 83 ? 8.291 -17.124 -1.929 1.00 44.78 83 PRO A O 1
ATOM 627 N N . SER A 1 84 ? 9.101 -19.003 -1.091 1.00 52.69 84 SER A N 1
ATOM 628 C CA . SER A 1 84 ? 8.137 -19.064 0.001 1.00 52.69 84 SER A CA 1
ATOM 629 C C . SER A 1 84 ? 8.878 -18.777 1.293 1.00 52.69 84 SER A C 1
ATOM 631 O O . SER A 1 84 ? 9.777 -19.530 1.654 1.00 52.69 84 SER A O 1
ATOM 633 N N . GLY A 1 85 ? 8.554 -17.673 1.972 1.00 59.03 85 GLY A N 1
ATOM 634 C CA . GLY A 1 85 ? 9.324 -17.255 3.143 1.00 59.03 85 GLY A CA 1
ATOM 635 C C . GLY A 1 85 ? 8.781 -16.025 3.884 1.00 59.03 85 GLY A C 1
ATOM 636 O O . GLY A 1 85 ? 7.946 -15.294 3.337 1.00 59.03 85 GLY A O 1
ATOM 637 N N . PRO A 1 86 ? 9.250 -15.801 5.128 1.00 74.50 86 PRO A N 1
ATOM 638 C CA . PRO A 1 86 ? 8.829 -14.704 6.008 1.00 74.50 86 PRO A CA 1
ATOM 639 C C . PRO A 1 86 ? 9.184 -13.308 5.452 1.00 74.50 86 PRO A C 1
ATOM 641 O O . PRO A 1 86 ? 9.759 -13.181 4.372 1.00 74.50 86 PRO A O 1
ATOM 644 N N . GLU A 1 87 ? 8.811 -12.237 6.171 1.00 82.19 87 GLU A N 1
ATOM 645 C CA . GLU A 1 87 ? 9.133 -10.856 5.763 1.00 82.19 87 GLU A CA 1
ATOM 646 C C . GLU A 1 87 ? 10.638 -10.690 5.482 1.00 82.19 87 GLU A C 1
ATOM 648 O O . GLU A 1 87 ? 11.473 -11.099 6.293 1.00 82.19 87 GLU A O 1
ATOM 653 N N . SER A 1 88 ? 10.985 -10.005 4.391 1.00 85.31 88 SER A N 1
ATOM 654 C CA . SER A 1 88 ? 12.363 -9.590 4.132 1.00 85.31 88 SER A CA 1
ATOM 655 C C . SER A 1 88 ? 12.668 -8.253 4.811 1.00 85.31 88 SER A C 1
ATOM 657 O O . SER A 1 88 ? 11.775 -7.507 5.222 1.00 85.31 88 SER A O 1
ATOM 659 N N . TRP A 1 89 ? 13.948 -7.893 4.903 1.00 82.19 89 TRP A N 1
ATOM 660 C CA . TRP A 1 89 ? 14.346 -6.597 5.463 1.00 82.19 89 TRP A CA 1
ATOM 661 C C . TRP A 1 89 ? 13.775 -5.414 4.658 1.00 82.19 89 TRP A C 1
ATOM 663 O O . TRP A 1 89 ? 13.298 -4.431 5.227 1.00 82.19 89 TRP A O 1
ATOM 673 N N . ALA A 1 90 ? 13.715 -5.552 3.330 1.00 82.56 90 ALA A N 1
ATOM 674 C CA . ALA A 1 90 ? 13.114 -4.559 2.445 1.00 82.56 90 ALA A CA 1
ATOM 675 C C . ALA A 1 90 ? 11.603 -4.390 2.694 1.00 82.56 90 ALA A C 1
ATOM 677 O O . ALA A 1 90 ? 11.099 -3.259 2.715 1.00 82.56 90 ALA A O 1
ATOM 678 N N . THR A 1 91 ? 10.863 -5.487 2.908 1.00 87.06 91 THR A N 1
ATOM 679 C CA . THR A 1 91 ? 9.424 -5.396 3.198 1.00 87.06 91 THR A CA 1
ATOM 680 C C . THR A 1 91 ? 9.151 -4.873 4.603 1.00 87.06 91 THR A C 1
ATOM 682 O O . THR A 1 91 ? 8.237 -4.068 4.766 1.00 87.06 91 THR A O 1
ATOM 685 N N . ARG A 1 92 ? 10.008 -5.173 5.588 1.00 85.81 92 ARG A N 1
ATOM 686 C CA . ARG A 1 92 ? 9.974 -4.536 6.919 1.00 85.81 92 ARG A CA 1
ATOM 687 C C . ARG A 1 92 ? 10.157 -3.023 6.846 1.00 85.81 92 ARG A C 1
ATOM 689 O O . ARG A 1 92 ? 9.363 -2.285 7.430 1.00 85.81 92 ARG A O 1
ATOM 696 N N . LEU A 1 93 ? 11.158 -2.547 6.103 1.00 86.94 93 LEU A N 1
ATOM 697 C CA . LEU A 1 93 ? 11.374 -1.112 5.908 1.00 86.94 93 LEU A CA 1
ATOM 698 C C . LEU A 1 93 ? 10.181 -0.462 5.197 1.00 86.94 93 LEU A C 1
ATOM 700 O O . LEU A 1 93 ? 9.726 0.614 5.581 1.00 86.94 93 LEU A O 1
ATOM 704 N N . THR A 1 94 ? 9.627 -1.134 4.188 1.00 87.81 94 THR A N 1
ATOM 705 C CA . THR A 1 94 ? 8.457 -0.633 3.461 1.00 87.81 94 THR A CA 1
ATOM 706 C C . THR A 1 94 ? 7.217 -0.575 4.352 1.00 87.81 94 THR A C 1
ATOM 708 O O . THR A 1 94 ? 6.510 0.431 4.349 1.00 87.81 94 THR A O 1
ATOM 711 N N . ARG A 1 95 ? 6.995 -1.594 5.188 1.00 90.31 95 ARG A N 1
ATOM 712 C CA . ARG A 1 95 ? 5.936 -1.615 6.202 1.00 90.31 95 ARG A CA 1
ATOM 713 C C . ARG A 1 95 ? 6.050 -0.425 7.150 1.00 90.31 95 ARG A C 1
ATOM 715 O O . ARG A 1 95 ? 5.046 0.226 7.434 1.00 90.31 95 ARG A O 1
ATOM 722 N N . TRP A 1 96 ? 7.261 -0.106 7.607 1.00 88.56 96 TRP A N 1
ATOM 723 C CA . TRP A 1 96 ? 7.510 1.113 8.377 1.00 88.56 96 TRP A CA 1
ATOM 724 C C . TRP A 1 96 ? 7.124 2.358 7.573 1.00 88.56 96 TRP A C 1
ATOM 726 O O . TRP A 1 96 ? 6.266 3.113 8.017 1.00 88.56 96 TRP A O 1
ATOM 736 N N . ARG A 1 97 ? 7.646 2.535 6.356 1.00 87.50 97 ARG A N 1
ATOM 737 C CA . ARG A 1 97 ? 7.326 3.697 5.506 1.00 87.50 97 ARG A CA 1
ATOM 738 C C . ARG A 1 97 ? 5.819 3.901 5.314 1.00 87.50 97 ARG A C 1
ATOM 740 O O . ARG A 1 97 ? 5.345 5.016 5.500 1.00 87.50 97 ARG A O 1
ATOM 747 N N . PHE A 1 98 ? 5.063 2.844 5.019 1.00 87.38 98 PHE A N 1
ATOM 748 C CA . PHE A 1 98 ? 3.603 2.925 4.886 1.00 87.38 98 PHE A CA 1
ATOM 749 C C . PHE A 1 98 ? 2.913 3.322 6.195 1.00 87.38 98 PHE A C 1
ATOM 751 O O . PHE A 1 98 ? 2.046 4.189 6.191 1.00 87.38 98 PHE A O 1
ATOM 758 N N . ASN A 1 99 ? 3.330 2.757 7.331 1.00 88.50 99 ASN A N 1
ATOM 759 C CA . ASN A 1 99 ? 2.753 3.083 8.641 1.00 88.50 99 ASN A CA 1
ATOM 760 C C . ASN A 1 99 ? 3.039 4.528 9.110 1.00 88.50 99 ASN A C 1
ATOM 762 O O . ASN A 1 99 ? 2.350 5.040 10.002 1.00 88.50 99 ASN A O 1
ATOM 766 N N . PHE A 1 100 ? 4.050 5.186 8.536 1.00 85.44 100 PHE A N 1
ATOM 767 C CA . PHE A 1 100 ? 4.361 6.599 8.783 1.00 85.44 100 PHE A CA 1
ATOM 768 C C . PHE A 1 100 ? 3.861 7.538 7.686 1.00 85.44 100 PHE A C 1
ATOM 770 O O . PHE A 1 100 ? 3.810 8.745 7.914 1.00 85.44 100 PHE A O 1
ATOM 777 N N . PHE A 1 101 ? 3.452 7.014 6.530 1.00 86.50 101 PHE A N 1
ATOM 778 C CA . PHE A 1 101 ? 2.927 7.831 5.446 1.00 86.50 101 PHE A CA 1
ATOM 779 C C . PHE A 1 101 ? 1.648 8.558 5.901 1.00 86.50 101 PHE A C 1
ATOM 781 O O . PHE A 1 101 ? 0.702 7.884 6.322 1.00 86.50 101 PHE A O 1
ATOM 788 N N . PRO A 1 102 ? 1.582 9.904 5.829 1.00 87.25 102 PRO A N 1
ATOM 789 C CA . PRO A 1 102 ? 0.497 10.675 6.437 1.00 87.25 102 PRO A CA 1
ATOM 790 C C . PRO A 1 102 ? -0.904 10.247 5.998 1.00 87.25 102 PRO A C 1
ATOM 792 O O . PRO A 1 102 ? -1.782 10.115 6.848 1.00 87.25 102 PRO A O 1
ATOM 795 N N . ALA A 1 103 ? -1.103 9.955 4.708 1.00 86.19 103 ALA A N 1
ATOM 796 C CA . ALA A 1 103 ? -2.415 9.560 4.198 1.00 86.19 103 ALA A CA 1
ATOM 797 C C . ALA A 1 103 ? -2.865 8.206 4.767 1.00 86.19 103 ALA A C 1
ATOM 799 O O . ALA A 1 103 ? -3.971 8.091 5.288 1.00 86.19 103 ALA A O 1
ATOM 800 N N . TYR A 1 104 ? -1.984 7.198 4.760 1.00 87.69 104 TYR A N 1
ATOM 801 C CA . TYR A 1 104 ? -2.320 5.877 5.296 1.00 87.69 104 TYR A CA 1
ATOM 802 C C . TYR A 1 104 ? -2.470 5.913 6.819 1.00 87.69 104 TYR A C 1
ATOM 804 O O . TYR A 1 104 ? -3.415 5.355 7.372 1.00 87.69 104 TYR A O 1
ATOM 812 N N . ARG A 1 105 ? -1.601 6.653 7.515 1.00 88.88 105 ARG A N 1
ATOM 813 C CA . ARG A 1 105 ? -1.697 6.860 8.965 1.00 88.88 105 ARG A CA 1
ATOM 814 C C . ARG A 1 105 ? -2.986 7.587 9.365 1.00 88.88 105 ARG A C 1
ATOM 816 O O . ARG A 1 105 ? -3.519 7.305 10.438 1.00 88.88 105 ARG A O 1
ATOM 823 N N . GLY A 1 106 ? -3.490 8.483 8.513 1.00 89.56 106 GLY A N 1
ATOM 824 C CA . GLY A 1 106 ? -4.762 9.186 8.693 1.00 89.56 106 GLY A CA 1
ATOM 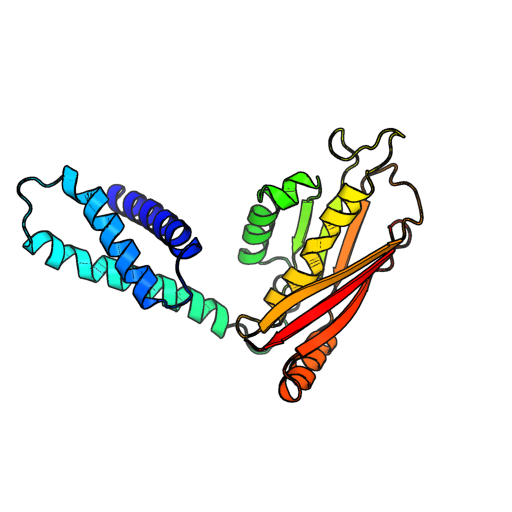825 C C . GLY A 1 106 ? -5.973 8.252 8.758 1.00 89.56 106 GLY A C 1
ATOM 826 O O . GLY A 1 106 ? -6.926 8.542 9.472 1.00 89.56 106 GLY A O 1
ATOM 827 N N . THR A 1 107 ? -5.905 7.081 8.118 1.00 90.19 107 THR A N 1
ATOM 828 C CA . THR A 1 107 ? -6.965 6.055 8.191 1.00 90.19 107 THR A CA 1
ATOM 829 C C . THR A 1 107 ? -7.049 5.379 9.565 1.00 90.19 107 THR A C 1
ATOM 831 O O . THR A 1 107 ? -8.070 4.788 9.911 1.00 90.19 107 THR A O 1
ATOM 834 N N . GLY A 1 108 ? -5.967 5.445 10.352 1.00 89.75 108 GLY A N 1
ATOM 835 C CA . GLY A 1 108 ? -5.799 4.727 11.615 1.00 89.75 108 GLY A CA 1
ATOM 836 C C . GLY A 1 108 ? -5.387 3.258 11.467 1.00 89.75 108 GLY A C 1
ATOM 837 O O . GLY A 1 108 ? -5.118 2.603 12.478 1.00 89.75 108 GLY A O 1
ATOM 838 N N . ALA A 1 109 ? -5.287 2.742 10.240 1.00 90.69 109 ALA A N 1
ATOM 839 C CA . ALA A 1 109 ? -4.811 1.393 9.973 1.00 90.69 109 ALA A CA 1
ATOM 840 C C . ALA A 1 109 ? -3.294 1.264 10.142 1.00 90.69 109 ALA A C 1
ATOM 842 O O . ALA A 1 109 ? -2.533 2.233 10.091 1.00 90.69 109 ALA A O 1
ATOM 843 N N . ARG A 1 110 ? -2.840 0.027 10.345 1.00 89.69 110 ARG A N 1
ATOM 844 C CA . ARG A 1 110 ? -1.425 -0.341 10.370 1.00 89.69 110 ARG A CA 1
ATOM 845 C C . ARG A 1 110 ? -1.210 -1.621 9.586 1.00 89.69 110 ARG A C 1
ATOM 847 O O . ARG A 1 110 ? -1.905 -2.603 9.824 1.00 89.69 110 ARG A O 1
ATOM 854 N N . ILE A 1 111 ? -0.210 -1.632 8.716 1.00 92.00 111 ILE A N 1
ATOM 855 C CA . ILE A 1 111 ? 0.287 -2.856 8.090 1.00 92.00 111 ILE A CA 1
ATOM 856 C C . ILE A 1 111 ? 1.088 -3.630 9.141 1.00 92.00 111 ILE A C 1
ATOM 858 O O . ILE A 1 111 ? 2.014 -3.081 9.755 1.00 92.00 111 ILE A O 1
ATOM 862 N N . THR A 1 112 ? 0.714 -4.887 9.369 1.00 88.44 112 THR A N 1
ATOM 863 C CA . THR A 1 112 ? 1.340 -5.787 10.349 1.00 88.44 112 THR A CA 1
ATOM 864 C C . THR A 1 112 ? 2.307 -6.763 9.710 1.00 88.44 112 THR A C 1
ATOM 866 O O . THR A 1 112 ? 3.289 -7.110 10.358 1.00 88.44 112 THR A O 1
ATOM 869 N N . TYR A 1 113 ? 2.063 -7.151 8.459 1.00 88.75 113 TYR A N 1
ATOM 870 C CA . TYR A 1 113 ? 2.880 -8.124 7.744 1.00 88.75 113 TYR A CA 1
ATOM 871 C C . TYR A 1 113 ? 2.895 -7.836 6.239 1.00 88.75 113 TYR A C 1
ATOM 873 O O . TYR A 1 113 ? 1.855 -7.498 5.671 1.00 88.75 113 TYR A O 1
ATOM 881 N N . ILE A 1 114 ? 4.062 -7.964 5.605 1.00 90.31 114 ILE A N 1
ATOM 882 C CA . ILE A 1 114 ? 4.221 -7.968 4.143 1.00 90.31 114 ILE A CA 1
ATOM 883 C C . ILE A 1 114 ? 5.150 -9.122 3.753 1.00 90.31 114 ILE A C 1
ATOM 885 O O . ILE A 1 114 ? 6.354 -9.087 4.054 1.00 90.31 114 ILE A O 1
ATOM 889 N N . ARG A 1 115 ? 4.616 -10.110 3.029 1.00 88.31 115 ARG A N 1
ATOM 890 C CA . ARG A 1 115 ? 5.408 -11.214 2.475 1.00 88.31 115 ARG A CA 1
ATOM 891 C C . ARG A 1 115 ? 6.473 -10.670 1.528 1.00 88.31 115 ARG A C 1
ATOM 893 O O . ARG A 1 115 ? 6.256 -9.674 0.842 1.00 88.31 115 ARG A O 1
ATOM 900 N N . HIS A 1 116 ? 7.652 -11.285 1.512 1.00 86.00 116 HIS A N 1
ATOM 901 C CA . HIS A 1 116 ? 8.825 -10.764 0.796 1.00 86.00 116 HIS A CA 1
ATOM 902 C C . HIS A 1 116 ? 8.595 -10.517 -0.715 1.00 86.00 116 HIS A C 1
ATOM 904 O O . HIS A 1 116 ? 9.241 -9.641 -1.297 1.00 86.00 116 HIS A O 1
ATOM 910 N N . ASP A 1 117 ? 7.677 -11.262 -1.328 1.00 84.50 117 ASP A N 1
ATOM 911 C CA . ASP A 1 117 ? 7.264 -11.203 -2.733 1.00 84.50 117 ASP A CA 1
ATOM 912 C C . ASP A 1 117 ? 6.024 -10.328 -2.982 1.00 84.50 117 ASP A C 1
ATOM 914 O O . ASP A 1 117 ? 5.649 -10.157 -4.134 1.00 84.50 117 ASP A O 1
ATOM 918 N N . TRP A 1 118 ? 5.414 -9.748 -1.941 1.00 89.00 118 TRP A N 1
ATOM 919 C CA . TRP A 1 118 ? 4.161 -8.980 -2.001 1.00 89.00 118 TRP A CA 1
ATOM 920 C C . TRP A 1 118 ? 2.904 -9.773 -2.372 1.00 89.00 118 TRP A C 1
ATOM 922 O O . TRP A 1 118 ? 1.854 -9.157 -2.555 1.00 89.00 118 TRP A O 1
ATOM 932 N N . SER A 1 119 ? 2.962 -11.108 -2.431 1.00 89.19 119 SER A N 1
ATOM 933 C CA . SER A 1 119 ? 1.758 -11.908 -2.695 1.00 89.19 119 SER A CA 1
ATOM 934 C C . SER A 1 119 ? 0.790 -11.906 -1.516 1.00 89.19 119 SER A C 1
ATOM 936 O O . SER A 1 119 ? -0.387 -12.181 -1.716 1.00 89.19 119 SER A O 1
ATOM 938 N N . GLU A 1 120 ? 1.241 -11.522 -0.316 1.00 88.75 120 GLU A N 1
ATOM 939 C CA . GLU A 1 120 ? 0.400 -11.441 0.876 1.00 88.75 120 GLU A CA 1
ATOM 940 C C . GLU A 1 120 ? 0.716 -10.216 1.751 1.00 88.75 120 GLU A C 1
ATOM 942 O O . GLU A 1 120 ? 1.879 -9.919 2.050 1.00 88.75 120 GLU A O 1
ATOM 947 N N . VAL A 1 121 ? -0.330 -9.508 2.190 1.00 90.56 121 VAL A N 1
ATOM 948 C CA . VAL A 1 121 ? -0.248 -8.335 3.075 1.00 90.56 121 VAL A CA 1
ATOM 949 C C . VAL A 1 121 ? -1.305 -8.433 4.167 1.00 90.56 121 VAL A C 1
ATOM 951 O O . VAL A 1 121 ? -2.472 -8.707 3.893 1.00 90.56 121 VAL A O 1
ATOM 954 N N . HIS A 1 122 ? -0.920 -8.180 5.418 1.00 89.44 122 HIS A N 1
ATOM 955 C CA . HIS A 1 122 ? -1.854 -8.119 6.546 1.00 89.44 122 HIS A CA 1
ATOM 956 C C . HIS A 1 122 ? -1.921 -6.713 7.113 1.00 89.44 122 HIS A C 1
ATOM 958 O O . HIS A 1 122 ? -0.899 -6.046 7.307 1.00 89.44 122 HIS A O 1
ATOM 964 N N . ILE A 1 123 ? -3.129 -6.293 7.461 1.00 89.56 123 ILE A N 1
ATOM 965 C CA . ILE A 1 123 ? -3.382 -5.015 8.114 1.00 89.56 123 ILE A CA 1
ATOM 966 C C . ILE A 1 123 ? -4.236 -5.212 9.362 1.00 89.56 123 ILE A C 1
ATOM 968 O O . ILE A 1 123 ? -5.039 -6.142 9.461 1.00 89.56 123 ILE A O 1
ATOM 972 N N . ARG A 1 124 ? -4.120 -4.266 10.289 1.00 87.12 124 ARG A N 1
ATOM 973 C CA . ARG A 1 124 ? -5.018 -4.108 11.430 1.00 87.12 124 ARG A CA 1
ATOM 974 C C . ARG A 1 124 ? -5.550 -2.685 11.509 1.00 87.12 124 ARG A C 1
ATOM 976 O O . ARG A 1 124 ? -4.808 -1.730 11.289 1.00 87.12 124 ARG A O 1
ATOM 983 N N . LEU A 1 125 ? -6.806 -2.549 11.902 1.00 88.75 125 LEU A N 1
ATOM 984 C CA . LEU A 1 125 ? -7.489 -1.289 12.148 1.00 88.75 125 LEU A CA 1
ATOM 985 C C . LEU A 1 125 ? -8.066 -1.320 13.571 1.00 88.75 125 LEU A C 1
ATOM 987 O O . LEU A 1 125 ? -9.131 -1.901 13.790 1.00 88.75 125 LEU A O 1
ATOM 991 N N . PRO A 1 126 ? -7.349 -0.770 14.567 1.00 86.56 126 PRO A N 1
ATOM 992 C CA . PRO A 1 126 ? -7.830 -0.738 15.940 1.00 86.56 126 PRO A CA 1
ATOM 993 C C . PRO A 1 126 ? -9.015 0.216 16.092 1.00 86.56 126 PRO A C 1
ATOM 995 O O . PRO A 1 126 ? -9.050 1.276 15.462 1.00 86.56 126 PRO A O 1
ATOM 998 N N . LEU A 1 127 ? -9.950 -0.125 16.981 1.00 85.25 127 LEU A N 1
ATOM 999 C CA . LEU A 1 127 ? -10.945 0.829 17.466 1.00 85.25 127 LEU A CA 1
ATOM 1000 C C . LEU A 1 127 ? -10.243 1.802 18.422 1.00 85.25 127 LEU A C 1
ATOM 1002 O O . LEU A 1 127 ? -9.759 1.415 19.480 1.00 85.25 127 LEU A O 1
ATOM 1006 N N . SER A 1 128 ? -10.155 3.061 18.019 1.00 87.44 128 SER A N 1
ATOM 1007 C CA . SER A 1 128 ? -9.468 4.134 18.734 1.00 87.44 128 SER A CA 1
ATOM 1008 C C . SER A 1 128 ? -10.277 5.418 18.612 1.00 87.44 128 SER A C 1
ATOM 1010 O O . SER A 1 128 ? -11.165 5.505 17.769 1.00 87.44 128 SER A O 1
ATOM 1012 N N . TRP A 1 129 ? -9.943 6.446 19.389 1.00 89.44 129 TRP A N 1
ATOM 1013 C CA . TRP A 1 129 ? -10.619 7.744 19.295 1.00 89.44 129 TRP A CA 1
ATOM 1014 C C . TRP A 1 129 ? -10.576 8.360 17.883 1.00 89.44 129 TRP A C 1
ATOM 1016 O O . TRP A 1 129 ? -11.487 9.089 17.517 1.00 89.44 129 TRP A O 1
ATOM 1026 N N . ARG A 1 130 ? -9.563 8.028 17.066 1.00 88.38 130 ARG A N 1
ATOM 1027 C CA . ARG A 1 130 ? -9.437 8.501 15.672 1.00 88.38 130 ARG A CA 1
ATOM 1028 C C . ARG A 1 130 ? -10.267 7.713 14.668 1.00 88.38 130 ARG A C 1
ATOM 1030 O O . ARG A 1 130 ? -10.559 8.211 13.591 1.00 88.38 130 ARG A O 1
ATOM 1037 N N . THR A 1 131 ? -10.563 6.459 14.983 1.00 89.00 131 THR A N 1
ATOM 1038 C CA . THR A 1 131 ? -11.217 5.513 14.068 1.00 89.00 131 THR A CA 1
ATOM 1039 C C . THR A 1 131 ? -12.648 5.217 14.484 1.00 89.00 131 THR A C 1
ATOM 1041 O O . THR A 1 131 ? -13.322 4.463 13.794 1.00 89.00 131 THR A O 1
ATOM 1044 N N . ARG A 1 132 ? -13.116 5.777 15.604 1.00 90.81 132 ARG A N 1
ATOM 1045 C CA . ARG A 1 132 ? -14.464 5.612 16.150 1.00 90.81 132 ARG A CA 1
ATOM 1046 C C . ARG A 1 132 ? -15.416 6.635 15.523 1.00 90.81 132 ARG A C 1
ATOM 1048 O O . ARG A 1 132 ? -15.077 7.804 15.399 1.00 90.81 132 ARG A O 1
ATOM 1055 N N . ASN A 1 133 ? -16.606 6.190 15.137 1.00 89.69 133 ASN A N 1
ATOM 1056 C CA . ASN A 1 133 ? -17.700 7.036 14.667 1.00 89.69 133 ASN A CA 1
ATOM 1057 C C . ASN A 1 133 ? -18.601 7.496 15.826 1.00 89.69 133 ASN A C 1
ATOM 1059 O O . ASN A 1 133 ? -18.435 7.067 16.968 1.00 89.69 133 ASN A O 1
ATOM 1063 N N . TYR A 1 134 ? -19.595 8.325 15.503 1.00 88.25 134 TYR A N 1
ATOM 1064 C CA . TYR A 1 134 ? -20.568 8.856 16.462 1.00 88.25 134 TYR A CA 1
ATOM 1065 C C . TYR A 1 134 ? -21.258 7.766 17.303 1.00 88.25 134 TYR A C 1
ATOM 1067 O O . TYR A 1 134 ? -21.383 7.901 18.514 1.00 88.25 134 TYR A O 1
ATOM 1075 N N . VAL A 1 135 ? -21.620 6.636 16.687 1.00 88.19 135 VAL A N 1
ATOM 1076 C CA . VAL A 1 135 ? -22.301 5.508 17.358 1.00 88.19 135 VAL A CA 1
ATOM 1077 C C . VAL A 1 135 ? -21.342 4.532 18.056 1.00 88.19 135 VAL A C 1
ATOM 1079 O O . VAL A 1 135 ? -21.728 3.444 18.478 1.00 88.19 135 VAL A O 1
ATOM 1082 N N . GLY A 1 136 ? -20.064 4.891 18.170 1.00 87.06 136 GLY A N 1
ATOM 1083 C CA . GLY A 1 136 ? -19.085 4.164 18.966 1.00 87.06 136 GLY A CA 1
ATOM 1084 C C . GLY A 1 136 ? -18.467 2.917 18.328 1.00 87.06 136 GLY A C 1
ATOM 1085 O O . GLY A 1 136 ? -17.883 2.090 19.028 1.00 87.06 136 GLY A O 1
ATOM 1086 N N . THR A 1 137 ? -18.556 2.786 17.008 1.00 90.19 137 THR A N 1
ATOM 1087 C CA . THR A 1 137 ? -17.976 1.688 16.213 1.00 90.19 137 THR A CA 1
ATOM 1088 C C . THR A 1 137 ? -16.919 2.227 15.258 1.00 90.19 137 THR A C 1
ATOM 1090 O O . THR A 1 137 ? -16.765 3.438 15.130 1.00 90.19 137 THR A O 1
ATOM 1093 N N . ILE A 1 138 ? -16.157 1.366 14.585 1.00 86.81 138 ILE A N 1
ATOM 1094 C CA . ILE A 1 138 ? -15.181 1.830 13.598 1.00 86.81 138 ILE A CA 1
ATOM 1095 C C . ILE A 1 138 ? -15.898 2.576 12.461 1.00 86.81 138 ILE A C 1
ATOM 1097 O O . ILE A 1 138 ? -16.909 2.116 11.932 1.00 86.81 138 ILE A O 1
ATOM 1101 N N . PHE A 1 139 ? -15.365 3.734 12.085 1.00 90.12 139 PHE A N 1
ATOM 1102 C CA . PHE A 1 139 ? -15.875 4.569 11.011 1.00 90.12 139 PHE A CA 1
ATOM 1103 C C . PHE A 1 139 ? -15.713 3.887 9.648 1.00 90.12 139 PHE A C 1
ATOM 1105 O O . PHE A 1 139 ? -14.655 3.344 9.325 1.00 90.12 139 PHE A O 1
ATOM 1112 N N . GLY A 1 140 ? -16.764 3.942 8.824 1.00 86.38 140 GLY A N 1
ATOM 1113 C CA . GLY A 1 140 ? -16.779 3.322 7.496 1.00 86.38 140 GLY A CA 1
ATOM 1114 C C . GLY A 1 140 ? -15.677 3.853 6.579 1.00 86.38 140 GLY A C 1
ATOM 1115 O O . GLY A 1 140 ? -15.021 3.063 5.905 1.00 86.38 140 GLY A O 1
ATOM 1116 N N . GLY A 1 141 ? -15.392 5.159 6.625 1.00 88.50 141 GLY A N 1
ATOM 1117 C CA . GLY A 1 141 ? -14.287 5.752 5.867 1.00 88.50 141 GLY A CA 1
ATOM 1118 C C . GLY A 1 141 ? -12.909 5.275 6.336 1.00 88.50 141 GLY A C 1
ATOM 1119 O O . GLY A 1 141 ? -12.029 5.063 5.509 1.00 88.50 141 GLY A O 1
ATOM 1120 N N . SER A 1 142 ? -12.727 5.007 7.636 1.00 89.38 142 SER A N 1
ATOM 1121 C CA . SER A 1 142 ? -11.494 4.390 8.145 1.00 89.38 142 SER A CA 1
ATOM 1122 C C . SER A 1 142 ? -11.342 2.956 7.643 1.00 89.38 142 SER A C 1
ATOM 1124 O O . SER A 1 142 ? -10.245 2.564 7.261 1.00 89.38 142 SER A O 1
ATOM 1126 N N . MET A 1 143 ? -12.432 2.178 7.601 1.00 88.75 143 MET A N 1
ATOM 1127 C CA . MET A 1 143 ? -12.404 0.831 7.016 1.00 88.75 143 MET A CA 1
ATOM 1128 C C . MET A 1 143 ? -12.069 0.876 5.526 1.00 88.75 143 MET A C 1
ATOM 1130 O O . MET A 1 143 ? -11.236 0.095 5.084 1.00 88.75 143 MET A O 1
ATOM 1134 N N . TYR A 1 144 ? -12.691 1.789 4.777 1.00 88.94 144 TYR A N 1
ATOM 1135 C CA . TYR A 1 144 ? -12.446 1.970 3.348 1.00 88.94 144 TYR A CA 1
ATOM 1136 C C . TYR A 1 144 ? -10.987 2.359 3.080 1.00 88.94 144 TYR A C 1
ATOM 1138 O O . TYR A 1 144 ? -10.271 1.637 2.395 1.00 88.94 144 TYR A O 1
ATOM 1146 N N . GLY A 1 145 ? -10.506 3.440 3.697 1.00 89.38 145 GLY A N 1
ATOM 1147 C CA . GLY A 1 145 ? -9.142 3.923 3.476 1.00 89.38 145 GLY A CA 1
ATOM 1148 C C . GLY A 1 145 ? -8.064 2.930 3.919 1.00 89.38 145 GLY A C 1
ATOM 1149 O O . GLY A 1 145 ? -6.970 2.924 3.362 1.00 89.38 145 GLY A O 1
ATOM 1150 N N . ALA A 1 146 ? -8.358 2.069 4.898 1.00 89.56 146 ALA A N 1
ATOM 1151 C CA . ALA A 1 146 ? -7.437 1.023 5.337 1.00 89.56 146 ALA A CA 1
ATOM 1152 C C . ALA A 1 146 ? -7.174 -0.031 4.253 1.00 89.56 146 ALA A C 1
ATOM 1154 O O . ALA A 1 146 ? -6.063 -0.549 4.161 1.00 89.56 146 ALA A O 1
ATOM 1155 N N . VAL A 1 147 ? -8.199 -0.377 3.473 1.00 88.44 147 VAL A N 1
ATOM 1156 C CA . VAL A 1 147 ? -8.129 -1.453 2.475 1.00 88.44 147 VAL A CA 1
ATOM 1157 C C . VAL A 1 147 ? -7.794 -0.938 1.075 1.00 88.44 147 VAL A C 1
ATOM 1159 O O . VAL A 1 147 ? -7.201 -1.677 0.296 1.00 88.44 147 VAL A O 1
ATOM 1162 N N . ASP A 1 148 ? -8.125 0.325 0.797 1.00 87.75 148 ASP A N 1
ATOM 1163 C CA . ASP A 1 148 ? -8.007 0.992 -0.504 1.00 87.75 148 ASP A CA 1
ATOM 1164 C C . ASP A 1 148 ? -6.638 0.843 -1.187 1.00 87.75 148 ASP A C 1
ATOM 1166 O O . ASP A 1 148 ? -6.551 0.206 -2.235 1.00 87.75 148 ASP A O 1
ATOM 1170 N N . PRO A 1 149 ? -5.521 1.273 -0.582 1.00 88.44 149 PRO A N 1
ATOM 1171 C CA . PRO A 1 149 ? -4.237 1.237 -1.272 1.00 88.44 149 PRO A CA 1
ATOM 1172 C C . PRO A 1 149 ? -3.626 -0.169 -1.390 1.00 88.44 149 PRO A C 1
ATOM 1174 O O . PRO A 1 149 ? -2.578 -0.315 -2.020 1.00 88.44 149 PRO A O 1
ATOM 1177 N N . VAL A 1 150 ? -4.196 -1.200 -0.753 1.00 90.00 150 VAL A N 1
ATOM 1178 C CA . VAL A 1 150 ? -3.487 -2.473 -0.546 1.00 90.00 150 VAL A CA 1
ATOM 1179 C C . VAL A 1 150 ? -3.360 -3.274 -1.841 1.00 90.00 150 VAL A C 1
ATOM 1181 O O . VAL A 1 150 ? -2.235 -3.577 -2.243 1.00 90.00 150 VAL A O 1
ATOM 1184 N N . TYR A 1 151 ? -4.469 -3.575 -2.528 1.00 89.19 151 TYR A N 1
ATOM 1185 C CA . TYR A 1 151 ? -4.424 -4.358 -3.772 1.00 89.19 151 TYR A CA 1
ATOM 1186 C C . TYR A 1 151 ? -3.658 -3.636 -4.881 1.00 89.19 151 TYR A C 1
ATOM 1188 O O . TYR A 1 151 ? -2.828 -4.250 -5.555 1.00 89.19 151 TYR A O 1
ATOM 1196 N N . MET A 1 152 ? -3.868 -2.325 -5.024 1.00 89.31 152 MET A N 1
ATOM 1197 C CA . MET A 1 152 ? -3.141 -1.505 -5.992 1.00 89.31 152 MET A CA 1
ATOM 1198 C C . MET A 1 152 ? -1.624 -1.591 -5.769 1.00 89.31 152 MET A C 1
ATOM 1200 O O . MET A 1 152 ? -0.876 -1.886 -6.701 1.00 89.31 152 MET A O 1
ATOM 1204 N N . VAL A 1 153 ? -1.148 -1.397 -4.533 1.00 90.38 153 VAL A N 1
ATOM 1205 C CA . VAL A 1 153 ? 0.290 -1.470 -4.225 1.00 90.38 153 VAL A CA 1
ATOM 1206 C C . VAL A 1 153 ? 0.838 -2.883 -4.429 1.00 90.38 153 VAL A C 1
ATOM 1208 O O . VAL A 1 153 ? 1.934 -3.023 -4.976 1.00 90.38 153 VAL A O 1
ATOM 1211 N N . MET A 1 154 ? 0.101 -3.922 -4.024 1.00 91.06 154 MET A N 1
ATOM 1212 C CA . MET A 1 154 ? 0.516 -5.310 -4.253 1.00 91.06 154 MET A CA 1
ATOM 1213 C C . MET A 1 154 ? 0.707 -5.587 -5.748 1.00 91.06 154 MET A C 1
ATOM 1215 O O . MET A 1 154 ? 1.761 -6.085 -6.135 1.00 91.06 154 MET A O 1
ATOM 1219 N N . LEU A 1 155 ? -0.240 -5.189 -6.605 1.00 90.44 155 LEU A N 1
ATOM 1220 C CA . LEU A 1 155 ? -0.123 -5.369 -8.055 1.00 90.44 155 LEU A CA 1
ATOM 1221 C C . LEU A 1 155 ? 1.028 -4.566 -8.663 1.00 90.44 155 LEU A C 1
ATOM 1223 O O . LEU A 1 155 ? 1.767 -5.117 -9.474 1.00 90.44 155 LEU A O 1
ATOM 1227 N N . ILE A 1 156 ? 1.246 -3.313 -8.243 1.00 88.19 156 ILE A N 1
ATOM 1228 C CA . ILE A 1 156 ? 2.405 -2.515 -8.690 1.00 88.19 156 ILE A CA 1
ATOM 1229 C C . ILE A 1 156 ? 3.713 -3.263 -8.394 1.00 88.19 156 ILE A C 1
ATOM 1231 O O . ILE A 1 156 ? 4.629 -3.290 -9.219 1.00 88.19 156 ILE A O 1
ATOM 1235 N N . LYS A 1 157 ? 3.815 -3.887 -7.215 1.00 89.50 157 LYS A N 1
ATOM 1236 C CA . LYS A 1 157 ? 5.017 -4.618 -6.794 1.00 89.50 157 LYS A CA 1
ATOM 1237 C C . LYS A 1 157 ? 5.164 -5.978 -7.473 1.00 89.50 157 LYS A C 1
ATOM 1239 O O . LYS A 1 157 ? 6.288 -6.336 -7.818 1.00 89.50 157 LYS A O 1
ATOM 1244 N N . LEU A 1 158 ? 4.066 -6.697 -7.691 1.00 88.81 158 LEU A N 1
ATOM 1245 C CA . LEU A 1 158 ? 4.055 -8.010 -8.343 1.00 88.81 158 LEU A CA 1
ATOM 1246 C C . LEU A 1 158 ? 4.289 -7.915 -9.860 1.00 88.81 158 LEU A C 1
ATOM 1248 O O . LEU A 1 158 ? 5.011 -8.736 -10.428 1.00 88.81 158 LEU A O 1
ATOM 1252 N N . LEU A 1 159 ? 3.712 -6.912 -10.527 1.00 87.69 159 LEU A N 1
ATOM 1253 C CA . LEU A 1 159 ? 3.841 -6.721 -11.974 1.00 87.69 159 LEU A CA 1
ATOM 1254 C C . LEU A 1 159 ? 5.190 -6.109 -12.359 1.00 87.69 159 LEU A C 1
ATOM 1256 O O . LEU A 1 159 ? 5.796 -6.569 -13.331 1.00 87.69 159 LEU A O 1
ATOM 1260 N N . GLY A 1 160 ? 5.688 -5.154 -11.567 1.00 86.00 160 GLY A N 1
ATOM 1261 C CA . GLY A 1 160 ? 6.955 -4.460 -11.797 1.00 86.00 160 GLY A CA 1
ATOM 1262 C C . GLY A 1 160 ? 6.803 -3.132 -12.559 1.00 86.00 160 GLY A C 1
ATOM 1263 O O . GLY A 1 160 ? 5.692 -2.727 -12.889 1.00 86.00 160 GLY A O 1
ATOM 1264 N N . PRO A 1 161 ? 7.917 -2.436 -12.854 1.00 79.88 161 PRO A N 1
ATOM 1265 C CA . PRO A 1 161 ? 7.916 -1.037 -13.310 1.00 79.88 161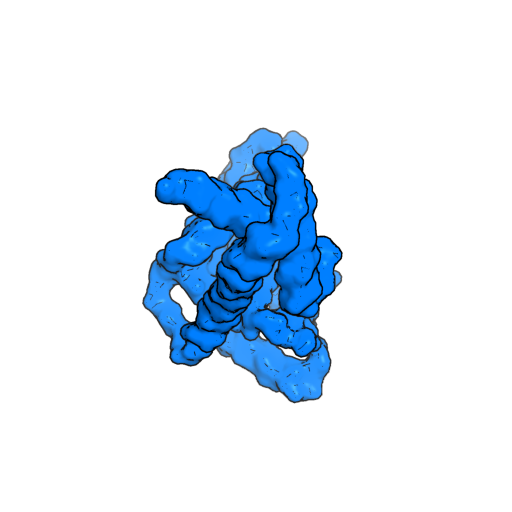 PRO A CA 1
ATOM 1266 C C . PRO A 1 161 ? 7.354 -0.800 -14.721 1.00 79.88 161 PRO A C 1
ATOM 1268 O O . PRO A 1 161 ? 7.098 0.343 -15.075 1.00 79.88 161 PRO A O 1
ATOM 1271 N N . GLY A 1 162 ? 7.160 -1.849 -15.527 1.00 83.31 162 GLY A N 1
ATOM 1272 C CA . GLY A 1 162 ? 6.587 -1.741 -16.878 1.00 83.31 162 GLY A CA 1
ATOM 1273 C C . GLY A 1 162 ? 5.058 -1.647 -16.909 1.00 83.31 162 GLY A C 1
ATOM 1274 O O . GLY A 1 162 ? 4.463 -1.782 -17.975 1.00 83.31 162 GLY A O 1
ATOM 1275 N N . TYR A 1 163 ? 4.418 -1.486 -15.750 1.00 83.75 163 TYR A N 1
ATOM 1276 C CA . TYR A 1 163 ? 2.967 -1.481 -15.613 1.00 83.75 163 TYR A CA 1
ATOM 1277 C C . TYR A 1 163 ? 2.516 -0.318 -14.732 1.00 83.75 163 TYR A C 1
ATOM 1279 O O . TYR A 1 163 ? 3.093 -0.061 -13.674 1.00 83.75 163 TYR A O 1
ATOM 1287 N N . ALA A 1 164 ? 1.445 0.352 -15.144 1.00 86.00 164 ALA A N 1
ATOM 1288 C CA . ALA A 1 164 ? 0.726 1.323 -14.336 1.00 86.00 164 ALA A CA 1
ATOM 1289 C C . ALA A 1 164 ? -0.581 0.695 -13.839 1.00 86.00 164 ALA A C 1
ATOM 1291 O O . ALA A 1 164 ? -1.357 0.160 -14.624 1.00 86.00 164 ALA A O 1
ATOM 1292 N N . VAL A 1 165 ? -0.836 0.755 -12.533 1.00 86.94 165 VAL A N 1
ATOM 1293 C CA . VAL A 1 165 ? -2.055 0.215 -11.914 1.00 86.94 165 VAL A CA 1
ATOM 1294 C C . VAL A 1 165 ? -2.843 1.373 -11.326 1.00 86.94 165 VAL A C 1
ATOM 1296 O O . VAL A 1 165 ? -2.290 2.166 -10.567 1.00 86.94 165 VAL A O 1
ATOM 1299 N N . TRP A 1 166 ? -4.125 1.449 -11.663 1.00 85.38 166 TRP A N 1
ATOM 1300 C CA . TRP A 1 166 ? -5.047 2.483 -11.207 1.00 85.38 166 TRP A CA 1
ATOM 1301 C C . TRP A 1 166 ? -6.333 1.851 -10.700 1.00 85.38 166 TRP A C 1
ATOM 1303 O O . TRP A 1 166 ? -6.892 0.985 -11.372 1.00 85.38 166 TRP A O 1
ATOM 1313 N N . ASP A 1 167 ? -6.842 2.314 -9.563 1.00 81.19 167 ASP A N 1
ATOM 1314 C CA . ASP A 1 167 ? -8.209 1.985 -9.167 1.00 81.19 167 ASP A CA 1
ATOM 1315 C C . ASP A 1 167 ? -9.216 2.763 -10.024 1.00 81.19 167 ASP A C 1
ATOM 1317 O O . ASP A 1 167 ? -9.008 3.936 -10.352 1.00 81.19 167 ASP A O 1
ATOM 1321 N N . LYS A 1 168 ? -10.285 2.087 -10.447 1.00 81.88 168 LYS A N 1
ATOM 1322 C CA . LYS A 1 168 ? -11.397 2.696 -11.190 1.00 81.88 168 LYS A CA 1
ATOM 1323 C C . LYS A 1 168 ? -12.651 2.807 -10.354 1.00 81.88 168 LYS A C 1
ATOM 1325 O O . LYS A 1 168 ? -13.415 3.748 -10.552 1.00 81.88 168 LYS A O 1
ATOM 1330 N N . ALA A 1 169 ? -12.905 1.820 -9.507 1.00 79.94 169 ALA A N 1
ATOM 1331 C CA . ALA A 1 169 ? -14.120 1.767 -8.723 1.00 79.94 169 ALA A CA 1
ATOM 1332 C C . ALA A 1 169 ? -13.946 0.797 -7.565 1.00 79.94 169 ALA A C 1
ATOM 1334 O O . ALA A 1 169 ? -13.486 -0.325 -7.742 1.00 79.94 169 ALA A O 1
ATOM 1335 N N . ALA A 1 170 ? -14.457 1.178 -6.404 1.00 80.19 170 ALA A N 1
ATOM 1336 C CA . ALA A 1 170 ? -14.510 0.307 -5.249 1.00 80.19 170 ALA A CA 1
ATOM 1337 C C . ALA A 1 170 ? -15.923 0.277 -4.670 1.00 80.19 170 ALA A C 1
ATOM 1339 O O . ALA A 1 170 ? -16.562 1.307 -4.465 1.00 80.19 170 ALA A O 1
ATOM 1340 N N . ALA A 1 171 ? -16.395 -0.924 -4.357 1.00 79.81 171 ALA A N 1
ATOM 1341 C CA . ALA A 1 171 ? -17.643 -1.169 -3.657 1.00 79.81 171 ALA A CA 1
ATOM 1342 C C . ALA A 1 171 ? -17.342 -1.838 -2.316 1.00 79.81 171 ALA A C 1
ATOM 1344 O O . ALA A 1 171 ? -16.688 -2.881 -2.256 1.00 79.81 171 ALA A O 1
ATOM 1345 N N . VAL A 1 172 ? -17.839 -1.254 -1.226 1.00 81.62 172 VAL A N 1
ATOM 1346 C CA . VAL A 1 172 ? -17.676 -1.795 0.129 1.00 81.62 172 VAL A CA 1
ATOM 1347 C C . VAL A 1 172 ? -19.038 -2.080 0.738 1.00 81.62 172 VAL A C 1
ATOM 1349 O O . VAL A 1 172 ? -19.879 -1.196 0.871 1.00 81.62 172 VAL A O 1
ATOM 1352 N N . ARG A 1 173 ? -19.246 -3.330 1.153 1.00 80.25 173 ARG A N 1
ATOM 1353 C CA . ARG A 1 173 ? -20.462 -3.788 1.820 1.00 80.25 173 ARG A CA 1
ATOM 1354 C C . ARG A 1 173 ? -20.206 -4.001 3.306 1.00 80.25 173 ARG A C 1
ATOM 1356 O O . ARG A 1 173 ? -19.624 -5.010 3.706 1.00 80.25 173 ARG A O 1
ATOM 1363 N N . PHE A 1 174 ? -20.703 -3.093 4.139 1.00 78.81 174 PHE A N 1
ATOM 1364 C CA . PHE A 1 174 ? -20.631 -3.203 5.597 1.00 78.81 174 PHE A CA 1
ATOM 1365 C C . PHE A 1 174 ? -21.637 -4.236 6.118 1.00 78.81 174 PHE A C 1
ATOM 1367 O O . PHE A 1 174 ? -22.835 -3.982 6.158 1.00 78.81 174 PHE A O 1
ATOM 1374 N N . ARG A 1 175 ? -21.158 -5.425 6.508 1.00 81.56 175 ARG A N 1
ATOM 1375 C CA . ARG A 1 175 ? -22.033 -6.502 7.011 1.00 81.56 175 ARG A CA 1
ATOM 1376 C C . ARG A 1 175 ? -22.337 -6.391 8.503 1.00 81.56 175 ARG A C 1
ATOM 1378 O O . ARG A 1 175 ? -23.422 -6.771 8.928 1.00 81.56 175 ARG A O 1
ATOM 1385 N N . ARG A 1 176 ? -21.364 -5.951 9.307 1.00 77.19 176 ARG A N 1
ATOM 1386 C CA . ARG A 1 176 ? -21.461 -5.873 10.773 1.00 77.19 176 ARG A CA 1
ATOM 1387 C C . ARG A 1 176 ? -20.711 -4.647 11.307 1.00 77.19 176 ARG A C 1
ATOM 1389 O O . ARG A 1 176 ? -19.709 -4.256 10.707 1.00 77.19 176 ARG A O 1
ATOM 1396 N N . PRO A 1 177 ? -21.151 -4.068 12.438 1.00 80.75 177 PRO A N 1
ATOM 1397 C CA . PRO A 1 177 ? -20.457 -2.956 13.080 1.00 80.75 177 PRO A CA 1
ATOM 1398 C C . PRO A 1 177 ? -19.090 -3.377 13.645 1.00 80.75 177 PRO A C 1
ATOM 1400 O O . PRO A 1 177 ? -18.978 -4.386 14.344 1.00 80.75 177 PRO A O 1
ATOM 1403 N N . GLY A 1 178 ? -18.052 -2.573 13.396 1.00 83.31 178 GLY A N 1
ATOM 1404 C CA . GLY A 1 178 ? -16.700 -2.794 13.923 1.00 83.31 178 GLY A CA 1
ATOM 1405 C C . GLY A 1 178 ? -16.576 -2.365 15.386 1.00 83.31 178 GLY A C 1
ATOM 1406 O O . GLY A 1 178 ? -16.187 -1.235 15.663 1.00 83.31 178 GLY A O 1
ATOM 1407 N N . ARG A 1 179 ? -16.937 -3.242 16.327 1.00 82.94 179 ARG A N 1
ATOM 1408 C CA . ARG A 1 179 ? -16.892 -2.969 17.783 1.00 82.94 179 ARG A CA 1
ATOM 1409 C C . ARG A 1 179 ? -15.538 -3.257 18.441 1.00 82.94 179 ARG A C 1
ATOM 1411 O O . ARG A 1 179 ? -15.362 -2.995 19.624 1.00 82.94 179 ARG A O 1
ATOM 1418 N N . SER A 1 180 ? -14.585 -3.790 17.689 1.00 82.31 180 SER A N 1
ATOM 1419 C CA . SER A 1 180 ? -13.247 -4.153 18.154 1.00 82.31 180 SER A CA 1
ATOM 1420 C C . SER A 1 180 ? -12.231 -3.959 17.028 1.00 82.31 180 SER A C 1
ATOM 1422 O O . SER A 1 180 ? -12.592 -3.568 15.917 1.00 82.31 180 SER A O 1
ATOM 1424 N N . THR A 1 181 ? -10.950 -4.205 17.313 1.00 83.25 181 THR A N 1
ATOM 1425 C CA . THR A 1 181 ? -9.885 -4.163 16.303 1.00 83.25 181 THR A CA 1
ATOM 1426 C C . THR A 1 181 ? -10.202 -5.096 15.139 1.00 83.25 181 THR A C 1
ATOM 1428 O O . THR A 1 181 ? -10.321 -6.307 15.319 1.00 83.25 181 THR A O 1
ATOM 1431 N N . LEU A 1 182 ? -10.268 -4.536 13.934 1.00 82.88 182 LEU A N 1
ATOM 1432 C CA . LEU A 1 182 ? -10.425 -5.298 12.703 1.00 82.88 182 LEU A CA 1
ATOM 1433 C C . LEU A 1 182 ? -9.056 -5.692 12.160 1.00 82.88 182 LEU A C 1
ATOM 1435 O O . LEU A 1 182 ? -8.074 -4.968 12.315 1.00 82.88 182 LEU A O 1
ATOM 1439 N N . GLN A 1 183 ? -8.993 -6.838 11.500 1.00 81.62 183 GLN A N 1
ATOM 1440 C CA . GLN A 1 183 ? -7.800 -7.313 10.805 1.00 81.62 183 GLN A CA 1
ATOM 1441 C C . GLN A 1 183 ? -8.204 -7.779 9.418 1.00 81.62 183 GLN A C 1
ATOM 1443 O O . GLN A 1 183 ? -9.281 -8.359 9.282 1.00 81.62 183 GLN A O 1
ATOM 1448 N N . ALA A 1 184 ? -7.361 -7.564 8.413 1.00 81.62 184 ALA A N 1
ATOM 1449 C CA . ALA A 1 184 ? -7.591 -8.021 7.049 1.00 81.62 184 ALA A CA 1
ATOM 1450 C C . ALA A 1 184 ? -6.310 -8.610 6.452 1.00 81.62 184 ALA A C 1
ATOM 1452 O O . ALA A 1 184 ? -5.213 -8.115 6.704 1.00 81.62 184 ALA A O 1
ATOM 1453 N N . VAL A 1 185 ? -6.486 -9.682 5.684 1.00 84.88 185 VAL A N 1
ATOM 1454 C CA . VAL A 1 185 ? -5.429 -10.393 4.962 1.00 84.88 185 VAL A CA 1
ATOM 1455 C C . VAL A 1 185 ? -5.756 -10.285 3.483 1.00 84.88 185 VAL A C 1
ATOM 1457 O O . VAL A 1 185 ? -6.890 -10.559 3.079 1.00 84.88 185 VAL A O 1
ATOM 1460 N N . PHE A 1 186 ? -4.779 -9.841 2.712 1.00 87.62 186 PHE A N 1
ATOM 1461 C CA . PHE A 1 186 ? -4.845 -9.679 1.272 1.00 87.62 186 PHE A CA 1
ATOM 1462 C C . PHE A 1 186 ? -3.874 -10.665 0.664 1.00 87.62 186 PHE A C 1
ATOM 1464 O O . PHE A 1 186 ? -2.721 -10.701 1.084 1.00 87.62 186 PHE A O 1
ATOM 1471 N N . ALA A 1 187 ? -4.344 -11.435 -0.308 1.00 86.62 187 ALA A N 1
ATOM 1472 C CA . ALA A 1 187 ? -3.522 -12.365 -1.055 1.00 86.62 187 ALA A CA 1
ATOM 1473 C C . ALA A 1 187 ? -3.793 -12.197 -2.552 1.00 86.62 187 ALA A C 1
ATOM 1475 O O . ALA A 1 187 ? -4.946 -12.019 -2.956 1.00 86.62 187 ALA A O 1
ATOM 1476 N N . ILE A 1 188 ? -2.735 -12.237 -3.357 1.00 86.31 188 ILE A N 1
ATOM 1477 C CA . ILE A 1 188 ? -2.804 -12.323 -4.815 1.00 86.31 188 ILE A CA 1
ATOM 1478 C C . ILE A 1 188 ? -1.999 -13.546 -5.237 1.00 86.31 188 ILE A C 1
ATOM 1480 O O . ILE A 1 188 ? -0.806 -13.645 -4.955 1.00 86.31 188 ILE A O 1
ATOM 1484 N N . ASP A 1 189 ? -2.671 -14.460 -5.926 1.00 83.75 189 ASP A N 1
ATOM 1485 C CA . ASP A 1 189 ? -2.062 -15.667 -6.463 1.00 83.75 189 ASP A CA 1
ATOM 1486 C C . ASP A 1 189 ? -1.161 -15.370 -7.678 1.00 83.75 189 ASP A C 1
ATOM 1488 O O . ASP A 1 189 ? -1.407 -14.455 -8.471 1.00 83.75 189 ASP A O 1
ATOM 1492 N N . ALA A 1 190 ? -0.128 -16.194 -7.848 1.00 84.06 190 ALA A N 1
ATOM 1493 C CA . ALA A 1 190 ? 0.819 -16.111 -8.952 1.00 84.06 190 ALA A CA 1
ATOM 1494 C C . ALA A 1 190 ? 0.148 -16.247 -10.326 1.00 84.06 190 ALA A C 1
ATOM 1496 O O . ALA A 1 190 ? 0.495 -15.518 -11.259 1.00 84.06 190 ALA A O 1
ATOM 1497 N N . GLY A 1 191 ? -0.835 -17.142 -10.442 1.00 85.62 191 GLY A N 1
ATOM 1498 C CA . GLY A 1 191 ? -1.629 -17.347 -11.648 1.00 85.62 191 GLY A CA 1
ATOM 1499 C C . GLY A 1 191 ? -2.464 -16.121 -12.005 1.00 85.62 191 GLY A C 1
ATOM 1500 O O . GLY A 1 191 ? -2.597 -15.797 -13.182 1.00 85.62 191 GLY A O 1
ATOM 1501 N N . THR A 1 192 ? -2.936 -15.361 -11.010 1.00 87.12 192 THR A N 1
ATOM 1502 C CA . THR A 1 192 ? -3.627 -14.083 -11.263 1.00 87.12 192 THR A CA 1
ATOM 1503 C C . THR A 1 192 ? -2.689 -13.076 -11.925 1.00 87.12 192 THR A C 1
ATOM 1505 O O . THR A 1 192 ? -3.053 -12.440 -12.911 1.00 87.12 192 THR A O 1
ATOM 1508 N N . VAL A 1 193 ? -1.458 -12.952 -11.422 1.00 89.50 193 VAL A N 1
ATOM 1509 C CA . VAL A 1 193 ? -0.456 -12.030 -11.982 1.00 89.50 193 VAL A CA 1
ATOM 1510 C C . VAL A 1 193 ? -0.035 -12.460 -13.388 1.00 89.50 193 VAL A C 1
ATOM 1512 O O . VAL A 1 193 ? 0.086 -11.611 -14.271 1.00 89.50 193 VAL A O 1
ATOM 1515 N N . ALA A 1 194 ? 0.173 -13.762 -13.606 1.00 88.75 194 ALA A N 1
ATOM 1516 C CA . ALA A 1 194 ? 0.502 -14.310 -14.920 1.00 88.75 194 ALA A CA 1
ATOM 1517 C C . ALA A 1 194 ? -0.616 -14.036 -15.937 1.00 88.75 194 ALA A C 1
ATOM 1519 O O . ALA A 1 194 ? -0.344 -13.484 -16.997 1.00 88.75 194 ALA A O 1
ATOM 1520 N N . ALA A 1 195 ? -1.875 -14.286 -15.566 1.00 88.38 195 ALA A N 1
ATOM 1521 C CA . ALA A 1 195 ? -3.021 -14.025 -16.431 1.00 88.38 195 ALA A CA 1
ATOM 1522 C C . ALA A 1 195 ? -3.134 -12.546 -16.840 1.00 88.38 195 ALA A C 1
ATOM 1524 O O . ALA A 1 195 ? -3.400 -12.251 -18.002 1.00 88.38 195 ALA A O 1
ATOM 1525 N N . ILE A 1 196 ? -2.889 -11.608 -15.913 1.00 89.75 196 ILE A N 1
ATOM 1526 C CA . ILE A 1 196 ? -2.877 -10.168 -16.229 1.00 89.75 196 ILE A CA 1
ATOM 1527 C C . ILE A 1 196 ? -1.757 -9.852 -17.234 1.00 89.75 196 ILE A C 1
ATOM 1529 O O . ILE A 1 196 ? -1.982 -9.102 -18.183 1.00 89.75 196 ILE A O 1
ATOM 1533 N N . ARG A 1 197 ? -0.558 -10.424 -17.063 1.00 88.12 197 ARG A N 1
ATOM 1534 C CA . ARG A 1 197 ? 0.565 -10.215 -17.996 1.00 88.12 197 ARG A CA 1
ATOM 1535 C C . ARG A 1 197 ? 0.266 -1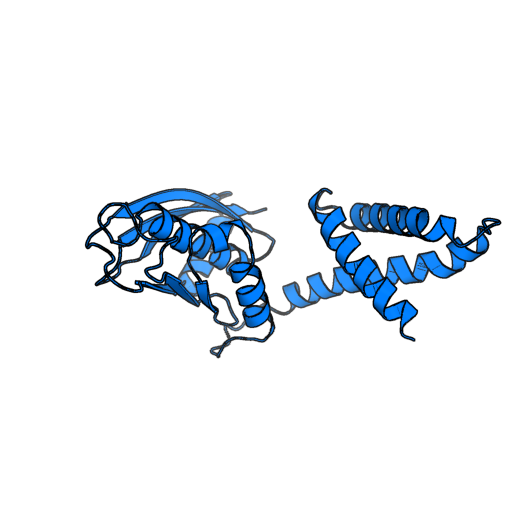0.756 -19.391 1.00 88.12 197 ARG A C 1
ATOM 1537 O O . ARG A 1 197 ? 0.531 -10.062 -20.369 1.00 88.12 197 ARG A O 1
ATOM 1544 N N . ASP A 1 198 ? -0.293 -11.957 -19.472 1.00 91.25 198 ASP A N 1
ATOM 1545 C CA . ASP A 1 198 ? -0.617 -12.610 -20.741 1.00 91.25 198 ASP A CA 1
ATOM 1546 C C . ASP A 1 198 ? -1.702 -11.850 -21.508 1.00 91.25 198 ASP A C 1
ATOM 1548 O O . ASP A 1 198 ? -1.650 -11.732 -22.732 1.00 91.25 198 ASP A O 1
ATOM 1552 N N . GLU A 1 199 ? -2.673 -11.288 -20.791 1.00 90.38 199 GLU A N 1
ATOM 1553 C CA . GLU A 1 199 ? -3.724 -10.464 -21.376 1.00 90.38 199 GLU A CA 1
ATOM 1554 C C . GLU A 1 199 ? -3.170 -9.107 -21.848 1.00 90.38 199 GLU A C 1
ATOM 1556 O O . GLU A 1 199 ? -3.403 -8.714 -22.990 1.00 90.38 199 GLU A O 1
ATOM 1561 N N . LEU A 1 200 ? -2.326 -8.445 -21.047 1.00 89.88 200 LEU A N 1
ATOM 1562 C CA . LEU A 1 200 ? -1.651 -7.189 -21.423 1.00 89.88 200 LEU A CA 1
ATOM 1563 C C . LEU A 1 200 ? -0.616 -7.336 -22.551 1.00 89.88 200 LEU A C 1
ATOM 1565 O O . LEU A 1 200 ? -0.127 -6.340 -23.087 1.00 89.88 200 LEU A O 1
ATOM 1569 N N . ALA A 1 201 ? -0.260 -8.565 -22.929 1.00 89.50 201 ALA A N 1
ATOM 1570 C CA . ALA A 1 201 ? 0.497 -8.815 -24.151 1.00 89.50 201 ALA A CA 1
ATOM 1571 C C . ALA A 1 201 ? -0.367 -8.647 -25.415 1.00 89.50 201 ALA A C 1
ATOM 1573 O O . ALA A 1 201 ? 0.177 -8.418 -26.492 1.00 89.50 201 ALA A O 1
ATOM 1574 N N . ARG A 1 202 ? -1.697 -8.756 -25.285 1.00 90.19 202 ARG A N 1
ATOM 1575 C CA . ARG A 1 202 ? -2.672 -8.719 -26.388 1.00 90.19 202 ARG A CA 1
ATOM 1576 C C . ARG A 1 202 ? -3.456 -7.414 -26.434 1.00 90.19 202 ARG A C 1
ATOM 1578 O O . ARG A 1 202 ? -3.828 -6.970 -27.514 1.00 90.19 202 ARG A O 1
ATOM 1585 N N . VAL A 1 203 ? -3.715 -6.814 -25.273 1.00 87.31 203 VAL A N 1
ATOM 1586 C CA . VAL A 1 203 ? -4.495 -5.578 -25.142 1.00 87.31 203 VAL A CA 1
ATOM 1587 C C . VAL A 1 203 ? -3.721 -4.512 -24.362 1.00 87.31 203 VAL A C 1
ATOM 1589 O O . VAL A 1 203 ? -2.921 -4.844 -23.489 1.00 87.31 203 VAL A O 1
ATOM 1592 N N . PRO A 1 204 ? -3.953 -3.215 -24.629 1.00 81.62 204 PRO A N 1
ATOM 1593 C CA . PRO A 1 204 ? -3.231 -2.135 -23.952 1.00 81.62 204 PRO A CA 1
ATOM 1594 C C . PRO A 1 204 ? -3.639 -1.947 -22.478 1.00 81.62 204 PRO A C 1
ATOM 1596 O O . PRO A 1 204 ? -2.895 -1.340 -21.705 1.00 81.62 204 PRO A O 1
ATOM 1599 N N . ALA A 1 205 ? -4.817 -2.445 -22.085 1.00 83.69 205 ALA A N 1
ATOM 1600 C CA . ALA A 1 205 ? -5.403 -2.251 -20.764 1.00 83.69 205 ALA A CA 1
ATOM 1601 C C . ALA A 1 205 ? -6.250 -3.456 -20.343 1.00 83.69 205 ALA A C 1
ATOM 1603 O O . ALA A 1 205 ? -6.993 -3.997 -21.159 1.00 83.69 205 ALA A O 1
ATOM 1604 N N . VAL A 1 206 ? -6.196 -3.818 -19.060 1.00 85.50 206 VAL A N 1
ATOM 1605 C CA . VAL A 1 206 ? -7.010 -4.889 -18.468 1.00 85.50 206 VAL A CA 1
ATOM 1606 C C . VAL A 1 206 ? -7.665 -4.383 -17.190 1.00 85.50 206 VAL A C 1
ATOM 1608 O O . VAL A 1 206 ? -6.992 -3.818 -16.330 1.00 85.50 206 VAL A O 1
ATOM 1611 N N . ALA A 1 207 ? -8.972 -4.603 -17.046 1.00 84.31 207 ALA A N 1
ATOM 1612 C CA . ALA A 1 207 ? -9.705 -4.325 -15.814 1.00 84.31 207 ALA A CA 1
ATOM 1613 C C . ALA A 1 207 ? -9.949 -5.627 -15.038 1.00 84.31 207 ALA A C 1
ATOM 1615 O O . ALA A 1 207 ? -10.441 -6.600 -15.607 1.00 84.31 207 ALA A O 1
ATOM 1616 N N . ARG A 1 208 ? -9.622 -5.653 -13.742 1.00 82.06 208 ARG A N 1
ATOM 1617 C CA . ARG A 1 208 ? -9.850 -6.805 -12.860 1.00 82.06 208 ARG A CA 1
ATOM 1618 C C . ARG A 1 208 ? -10.597 -6.404 -11.603 1.00 82.06 208 ARG A C 1
ATOM 1620 O O . ARG A 1 208 ? -10.218 -5.452 -10.927 1.00 82.06 208 ARG A O 1
ATOM 1627 N N . ASP A 1 209 ? -11.619 -7.192 -11.288 1.00 79.69 209 ASP A N 1
ATOM 1628 C CA . ASP A 1 209 ? -12.366 -7.092 -10.043 1.00 79.69 209 ASP A CA 1
ATOM 1629 C C . ASP A 1 209 ? -11.709 -7.996 -8.988 1.00 79.69 209 ASP A C 1
ATOM 1631 O O . ASP A 1 209 ? -11.697 -9.221 -9.109 1.00 79.69 209 ASP A O 1
ATOM 1635 N N . HIS A 1 210 ? -11.153 -7.394 -7.941 1.00 76.31 210 HIS A N 1
ATOM 1636 C CA . HIS A 1 210 ? -10.615 -8.080 -6.776 1.00 76.31 210 HIS A CA 1
ATOM 1637 C C . HIS A 1 210 ? -11.645 -8.063 -5.656 1.00 76.31 210 HIS A C 1
ATOM 1639 O O . HIS A 1 210 ? -12.008 -7.011 -5.127 1.00 76.31 210 HIS A O 1
ATOM 1645 N N . ARG A 1 211 ? -12.118 -9.254 -5.283 1.00 70.44 211 ARG A N 1
ATOM 1646 C CA . ARG A 1 211 ? -13.053 -9.428 -4.177 1.00 70.44 211 ARG A CA 1
ATOM 1647 C C . ARG A 1 211 ? -12.328 -9.923 -2.935 1.00 70.44 211 ARG A C 1
ATOM 1649 O O . ARG A 1 211 ? -11.624 -10.927 -2.974 1.00 70.44 211 ARG A O 1
ATOM 1656 N N . GLN A 1 212 ? -12.572 -9.251 -1.820 1.00 64.44 212 GLN A N 1
ATOM 1657 C CA . GLN A 1 212 ? -12.159 -9.686 -0.497 1.00 64.44 212 GLN A CA 1
ATOM 1658 C C . GLN A 1 212 ? -13.403 -9.986 0.339 1.00 64.44 212 GLN A C 1
ATOM 1660 O O . GLN A 1 212 ? -14.123 -9.079 0.768 1.00 64.44 212 GLN A O 1
ATOM 1665 N N . ASP A 1 213 ? -13.643 -11.269 0.596 1.00 55.25 213 ASP A N 1
ATOM 1666 C CA . ASP A 1 213 ? -14.680 -11.713 1.519 1.00 55.25 213 ASP A CA 1
ATOM 1667 C C . ASP A 1 213 ? -14.086 -11.895 2.925 1.00 55.25 213 ASP A C 1
ATOM 1669 O O . ASP A 1 213 ? -13.019 -12.478 3.120 1.00 55.25 213 ASP A O 1
ATOM 1673 N N . GLY A 1 214 ? -14.774 -11.380 3.945 1.00 50.03 214 GLY A N 1
ATOM 1674 C CA . GLY A 1 214 ? -14.371 -11.567 5.334 1.00 50.03 214 GLY A CA 1
ATOM 1675 C C . GLY A 1 214 ? -15.551 -11.860 6.246 1.00 50.03 214 GLY A C 1
ATOM 1676 O O . GLY A 1 214 ? -16.558 -11.156 6.236 1.00 50.03 214 GLY A O 1
ATOM 1677 N N . VAL A 1 215 ? -15.399 -12.890 7.079 1.00 40.28 215 VAL A N 1
ATOM 1678 C CA . VAL A 1 215 ? -16.442 -13.423 7.973 1.00 40.28 215 VAL A CA 1
ATOM 1679 C C . VAL A 1 215 ? -16.868 -12.418 9.061 1.00 40.28 215 VAL A C 1
ATOM 1681 O O . VAL A 1 215 ? -18.019 -12.429 9.484 1.00 40.28 215 VAL A O 1
ATOM 1684 N N . HIS A 1 216 ? -15.996 -11.476 9.450 1.00 39.88 216 HIS A N 1
ATOM 1685 C CA . HIS A 1 216 ? -16.282 -10.367 10.385 1.00 39.88 216 HIS A CA 1
ATOM 1686 C C . HIS A 1 216 ? -15.941 -8.981 9.807 1.00 39.88 216 HIS A C 1
ATOM 1688 O O . HIS A 1 216 ? -15.695 -8.034 10.550 1.00 39.88 216 HIS A O 1
ATOM 1694 N N . ARG A 1 217 ? -15.890 -8.863 8.476 1.00 51.47 217 ARG A N 1
ATOM 1695 C CA . ARG A 1 217 ? -15.369 -7.684 7.770 1.00 51.47 217 ARG A CA 1
ATOM 1696 C C . ARG A 1 217 ? -16.440 -7.068 6.869 1.00 51.47 217 ARG A C 1
ATOM 1698 O O . ARG A 1 217 ? -17.412 -7.748 6.524 1.00 51.47 217 ARG A O 1
ATOM 1705 N N . PRO A 1 218 ? -16.276 -5.808 6.444 1.00 41.69 218 PRO A N 1
ATOM 1706 C CA . PRO A 1 218 ? -16.924 -5.380 5.220 1.00 41.69 218 PRO A CA 1
ATOM 1707 C C . PRO A 1 218 ? -16.391 -6.217 4.043 1.00 41.69 218 PRO A C 1
ATOM 1709 O O . PRO A 1 218 ? -15.185 -6.425 3.932 1.00 41.69 218 PRO A O 1
ATOM 1712 N N . ALA A 1 219 ? -17.283 -6.731 3.197 1.00 44.56 219 ALA A N 1
ATOM 1713 C CA . ALA A 1 219 ? -16.886 -7.378 1.947 1.00 44.56 219 ALA A CA 1
ATOM 1714 C C . ALA A 1 219 ? -16.585 -6.277 0.922 1.00 44.56 219 ALA A C 1
ATOM 1716 O O . ALA A 1 219 ? -17.420 -5.388 0.746 1.00 44.56 219 ALA A O 1
ATOM 1717 N N . ARG A 1 220 ? -15.410 -6.299 0.285 1.00 47.72 220 ARG A N 1
ATOM 1718 C CA . ARG A 1 220 ? -15.017 -5.299 -0.725 1.00 47.72 220 ARG A CA 1
ATOM 1719 C C . ARG A 1 220 ? -14.852 -5.958 -2.085 1.00 47.72 220 ARG A C 1
ATOM 1721 O O . ARG A 1 220 ? -14.273 -7.036 -2.170 1.00 47.72 220 ARG A O 1
ATOM 1728 N N . ALA A 1 221 ? -15.349 -5.298 -3.121 1.00 43.88 221 ALA A N 1
ATOM 1729 C CA . ALA A 1 221 ? -15.013 -5.563 -4.511 1.00 43.88 221 ALA A CA 1
ATOM 1730 C C . ALA A 1 221 ? -14.354 -4.298 -5.073 1.00 43.88 221 ALA A C 1
ATOM 1732 O O . ALA A 1 221 ? -14.921 -3.215 -4.958 1.00 43.88 221 ALA A O 1
ATOM 1733 N N . GLU A 1 222 ? -13.150 -4.416 -5.614 1.00 51.06 222 GLU A N 1
ATOM 1734 C CA . GLU A 1 222 ? -12.381 -3.302 -6.172 1.00 51.06 222 GLU A CA 1
ATOM 1735 C C . GLU A 1 222 ? -12.021 -3.606 -7.623 1.00 51.06 222 GLU A C 1
ATOM 1737 O O . GLU A 1 222 ? -11.498 -4.678 -7.910 1.00 51.06 222 GLU A O 1
ATOM 1742 N N . ARG A 1 223 ? -12.311 -2.677 -8.533 1.00 44.09 223 ARG A N 1
ATOM 1743 C CA . ARG A 1 223 ? -12.032 -2.780 -9.961 1.00 44.09 223 ARG A CA 1
ATOM 1744 C C . ARG A 1 223 ? -10.774 -1.991 -10.286 1.00 44.09 223 ARG A C 1
ATOM 1746 O O . ARG A 1 223 ? -10.821 -0.779 -10.488 1.00 44.09 223 ARG A O 1
ATOM 1753 N N . LEU A 1 224 ? -9.660 -2.695 -10.427 1.00 47.06 224 LEU A N 1
ATOM 1754 C CA . LEU A 1 224 ? -8.380 -2.104 -10.803 1.00 47.06 224 LEU A CA 1
ATOM 1755 C C . LEU A 1 224 ? -8.200 -2.182 -12.322 1.00 47.06 224 LEU A C 1
ATOM 1757 O O . LEU A 1 224 ? -8.402 -3.231 -12.928 1.00 47.06 224 LEU A O 1
ATOM 1761 N N . THR A 1 225 ? -7.804 -1.080 -12.952 1.00 44.81 225 THR A N 1
ATOM 1762 C CA . THR A 1 225 ? -7.288 -1.074 -14.325 1.00 44.81 225 THR A CA 1
ATOM 1763 C C . THR A 1 225 ? -5.773 -1.106 -14.305 1.00 44.81 225 THR A C 1
ATOM 1765 O O . THR A 1 225 ? -5.120 -0.234 -13.733 1.00 44.81 225 THR A O 1
ATOM 1768 N N . VAL A 1 226 ? -5.216 -2.097 -14.985 1.00 47.94 226 VAL A N 1
ATOM 1769 C CA . VAL A 1 226 ? -3.789 -2.231 -15.232 1.00 47.94 226 VAL A CA 1
ATOM 1770 C C . VAL A 1 226 ? -3.512 -1.833 -16.677 1.00 47.94 226 VAL A C 1
ATOM 1772 O O . VAL A 1 226 ? -4.197 -2.276 -17.597 1.00 47.94 226 VAL A O 1
ATOM 1775 N N . LEU A 1 227 ? -2.507 -0.990 -16.863 1.00 36.50 227 LEU A N 1
ATOM 1776 C CA . LEU A 1 227 ? -2.010 -0.496 -18.140 1.00 36.50 227 LEU A CA 1
ATOM 1777 C C . LEU A 1 227 ? -0.551 -0.918 -18.292 1.00 36.50 227 LEU A C 1
ATOM 1779 O O . LEU A 1 227 ? 0.196 -0.944 -17.311 1.00 36.50 227 LEU A O 1
ATOM 1783 N N . ARG A 1 228 ? -0.126 -1.210 -19.519 1.00 38.53 228 ARG A N 1
ATOM 1784 C CA . ARG A 1 228 ? 1.298 -1.348 -19.838 1.00 38.53 228 ARG A CA 1
ATOM 1785 C C . ARG A 1 228 ? 1.885 0.047 -20.076 1.00 38.53 228 ARG A C 1
ATOM 1787 O O . ARG A 1 228 ? 1.275 0.836 -20.794 1.00 38.53 228 ARG A O 1
ATOM 1794 N N . ALA A 1 229 ? 3.001 0.349 -19.415 1.00 47.25 229 ALA A N 1
ATOM 1795 C CA . ALA A 1 229 ? 3.696 1.633 -19.528 1.00 47.25 229 ALA A CA 1
ATOM 1796 C C . ALA A 1 229 ? 4.674 1.650 -20.709 1.00 47.25 229 ALA A C 1
ATOM 1798 O O . ALA A 1 229 ? 5.221 0.567 -21.034 1.00 47.25 229 ALA A O 1
#

pLDDT: mean 73.03, std 16.25, range [36.5, 92.0]